Protein AF-A0A2N5XPL5-F1 (afdb_monomer_lite)

Sequence (225 aa):
MSKIDLNALCLHSLTAVTYLLNGERGVSQAVIPIRFRQIIEKLLTQPVPHYDPDFWGIGRTRMRLIDNPPRWEVLSRAVDFGPIRRNEDADQFVAKTGAVIRHDGEQPEYDANQDIIVMPPDGLFFDTPNMTREQAYYRTLFHELIHWTGAAHRLDRLSECFSDPITQRIEEVIAELGAAFLMHEFWQSHEPIPAHAVYIQREMSLLRSHTILPIITRELPLPSR

Secondary structure (DSSP, 8-state):
-----HHHHHHHHHHHHHHHHHGGGT--GGGS-HHHHHHHHHHHHS------TTTS---TTTT-S-S---TTHHHHTT----SPPP-HHHHHHHHHHT-EEES--SS-EEETTTTEEE---GGG---BTTB-HHHHHHHHHHHHHHHHHTSTTTT--HHHHTT-HHHHHHHHHHHHHHHHHHHHHHH--SS--HHHHHHHHHHHHHHHTS---------PPPPP-

Foldseek 3Di:
DPPDDLVLLLVLLLQVLQCLQQNVNQPDPVSRPPLLVLQVVLLQPPPQPDDPCQCQVADDDPRPPDDHHPPCVVPLVPDDPDAQDDQPVLVVVVVVVVAAEAQPDCGWAQDLVVLHTYHHHLSSFQDDPQAHSNLVRLLSVQLRVSVSQCHCVHVVLVVVQVPDPLSVLSSSSSSLSSSQVSSCVRVVDSHGRNVSSNSNNVSSVVNNVDDRDDRPDPVDPDPDD

Organism: NCBI:txid2067669

Radius of gyration: 17.08 Å; chains: 1; bounding box: 37×38×51 Å

pLDDT: mean 74.82, std 19.46, range [28.48, 98.06]

InterPro domains:
  IPR041459 Polyvalent protein, metallopeptidase domain [PF18818] (88-209)

Structure (mmCIF, N/CA/C/O backbone):
data_AF-A0A2N5XPL5-F1
#
_entry.id   AF-A0A2N5XPL5-F1
#
loop_
_atom_site.group_PDB
_atom_site.id
_atom_site.type_symbol
_atom_site.label_atom_id
_atom_site.label_alt_id
_atom_site.label_comp_id
_atom_site.label_asym_id
_atom_site.label_entity_id
_atom_site.label_seq_id
_atom_site.pdbx_PDB_ins_code
_atom_site.Cartn_x
_atom_site.Cartn_y
_atom_site.Cartn_z
_atom_site.occupancy
_atom_site.B_iso_or_equiv
_atom_site.auth_seq_id
_atom_site.auth_comp_id
_atom_site.auth_asym_id
_atom_site.auth_atom_id
_atom_site.pdbx_PDB_model_num
ATOM 1 N N . MET A 1 1 ? 13.376 -12.381 7.885 1.00 51.16 1 MET A N 1
ATOM 2 C CA . MET A 1 1 ? 12.454 -11.269 7.577 1.00 51.16 1 MET A CA 1
ATOM 3 C C . MET A 1 1 ? 11.979 -10.631 8.869 1.00 51.16 1 MET A C 1
ATOM 5 O O . MET A 1 1 ? 11.655 -11.362 9.804 1.00 51.16 1 MET A O 1
ATOM 9 N N . SER A 1 2 ? 11.949 -9.297 8.936 1.00 54.53 2 SER A N 1
ATOM 10 C CA . SER A 1 2 ? 11.133 -8.587 9.925 1.00 54.53 2 SER A CA 1
ATOM 11 C C . SER A 1 2 ? 9.708 -9.153 9.867 1.00 54.53 2 SER A C 1
ATOM 13 O O . SER A 1 2 ? 9.200 -9.459 8.788 1.00 54.53 2 SER A O 1
ATOM 15 N N . LYS A 1 3 ? 9.064 -9.370 11.018 1.00 77.19 3 LYS A N 1
ATOM 16 C CA . LYS A 1 3 ? 7.630 -9.681 11.041 1.00 77.19 3 LYS A CA 1
ATOM 17 C C . LYS A 1 3 ? 6.893 -8.392 10.677 1.00 77.19 3 LYS A C 1
ATOM 19 O O . LYS A 1 3 ? 6.567 -7.609 11.562 1.00 77.19 3 LYS A O 1
ATOM 24 N N . ILE A 1 4 ? 6.748 -8.120 9.382 1.00 85.69 4 ILE A N 1
ATOM 25 C CA . ILE A 1 4 ? 5.905 -7.027 8.901 1.00 85.69 4 ILE A CA 1
ATOM 26 C C . ILE A 1 4 ? 4.470 -7.411 9.264 1.00 85.69 4 ILE A C 1
ATOM 28 O O . ILE A 1 4 ? 3.969 -8.440 8.814 1.00 85.69 4 ILE A O 1
ATOM 32 N N . ASP A 1 5 ? 3.838 -6.611 10.113 1.00 90.00 5 ASP A N 1
ATOM 33 C CA . ASP A 1 5 ? 2.410 -6.694 10.397 1.00 90.00 5 ASP A CA 1
ATOM 34 C C . ASP A 1 5 ? 1.707 -5.667 9.505 1.00 90.00 5 ASP A C 1
ATOM 36 O O . ASP A 1 5 ? 1.918 -4.459 9.647 1.00 90.00 5 ASP A O 1
ATOM 40 N N . LEU A 1 6 ? 0.911 -6.156 8.551 1.00 91.12 6 LEU A N 1
ATOM 41 C CA . LEU A 1 6 ? 0.225 -5.317 7.571 1.00 91.12 6 LEU A CA 1
ATOM 42 C C . LEU A 1 6 ? -0.774 -4.355 8.235 1.00 91.12 6 LEU A C 1
ATOM 44 O O . LEU A 1 6 ? -0.883 -3.204 7.813 1.00 91.12 6 LEU A O 1
ATOM 48 N N . ASN A 1 7 ? -1.457 -4.786 9.299 1.00 87.44 7 ASN A N 1
ATOM 49 C CA . ASN A 1 7 ? -2.417 -3.944 10.009 1.00 87.44 7 ASN A CA 1
ATOM 50 C C . ASN A 1 7 ? -1.696 -2.840 10.786 1.00 87.44 7 ASN A C 1
ATOM 52 O O . ASN A 1 7 ? -2.108 -1.680 10.733 1.00 87.44 7 ASN A O 1
ATOM 56 N N . ALA A 1 8 ? -0.589 -3.177 11.457 1.00 87.38 8 ALA A N 1
ATOM 57 C CA . ALA A 1 8 ? 0.235 -2.187 12.146 1.00 87.38 8 ALA A CA 1
ATOM 58 C C . ALA A 1 8 ? 0.830 -1.164 11.164 1.00 87.38 8 ALA A C 1
ATOM 60 O O . ALA A 1 8 ? 0.784 0.040 11.414 1.00 87.38 8 ALA A O 1
ATOM 61 N N . LEU A 1 9 ? 1.335 -1.627 10.016 1.00 90.69 9 LEU A N 1
ATOM 62 C CA . LEU A 1 9 ? 1.853 -0.757 8.960 1.00 90.69 9 LEU A CA 1
ATOM 63 C C . LEU A 1 9 ? 0.767 0.183 8.431 1.00 90.69 9 LEU A C 1
ATOM 65 O O . LEU A 1 9 ? 1.004 1.385 8.320 1.00 90.69 9 LEU A O 1
ATOM 69 N N . CYS A 1 10 ? -0.435 -0.334 8.183 1.00 88.62 10 CYS A N 1
ATOM 70 C CA . CYS A 1 10 ? -1.552 0.493 7.755 1.00 88.62 10 CYS A CA 1
ATOM 71 C C . CYS A 1 10 ? -1.948 1.539 8.810 1.00 88.62 10 CYS A C 1
ATOM 73 O O . CYS A 1 10 ? -2.254 2.684 8.468 1.00 88.62 10 CYS A O 1
ATOM 75 N N . LEU A 1 11 ? -1.907 1.181 10.096 1.00 85.50 11 LEU A N 1
ATOM 76 C CA . LEU A 1 11 ? -2.161 2.121 11.187 1.00 85.50 11 LEU A CA 1
ATOM 77 C C . LEU A 1 11 ? -1.098 3.227 11.237 1.00 85.50 11 LEU A C 1
ATOM 79 O O . LEU A 1 11 ? -1.423 4.388 11.496 1.00 85.50 11 LEU A O 1
ATOM 83 N N . HIS A 1 12 ? 0.164 2.906 10.943 1.00 88.88 12 HIS A N 1
ATOM 84 C CA . HIS A 1 12 ? 1.212 3.915 10.795 1.00 88.88 12 HIS A CA 1
ATOM 85 C C . HIS A 1 12 ? 0.945 4.857 9.616 1.00 88.88 12 HIS A C 1
ATOM 87 O O . HIS A 1 12 ? 1.146 6.061 9.774 1.00 88.88 12 HIS A O 1
ATOM 93 N N . SER A 1 13 ? 0.439 4.358 8.484 1.00 88.25 13 SER A N 1
ATOM 94 C CA . SER A 1 13 ? 0.021 5.203 7.356 1.00 88.25 13 SER A CA 1
ATOM 95 C C . SER A 1 13 ? -1.132 6.133 7.733 1.00 88.25 13 SER A C 1
ATOM 97 O O . SER A 1 13 ? -1.032 7.337 7.512 1.00 88.25 13 SER A O 1
ATOM 99 N N . LEU A 1 14 ? -2.178 5.619 8.388 1.00 86.56 14 LEU A N 1
ATOM 100 C CA . LEU A 1 14 ? -3.284 6.436 8.905 1.00 86.56 14 LEU A CA 1
ATOM 101 C C . LEU A 1 14 ? -2.784 7.519 9.874 1.00 86.56 14 LEU A C 1
ATOM 103 O O . LEU A 1 14 ? -3.133 8.692 9.747 1.00 86.56 14 LEU A O 1
ATOM 107 N N . THR A 1 15 ? -1.913 7.138 10.810 1.00 84.56 15 THR A N 1
ATOM 108 C CA . THR A 1 15 ? -1.306 8.058 11.785 1.00 84.56 15 THR A CA 1
ATOM 109 C C . THR A 1 15 ? -0.501 9.150 11.082 1.00 84.56 15 THR A C 1
ATOM 111 O O . THR A 1 15 ? -0.600 10.324 11.441 1.00 84.56 15 THR A O 1
ATOM 114 N N . ALA A 1 16 ? 0.268 8.781 10.055 1.00 86.56 16 ALA A N 1
ATOM 115 C CA . ALA A 1 16 ? 1.025 9.719 9.242 1.00 86.56 16 ALA A CA 1
ATOM 116 C C . ALA A 1 16 ? 0.107 10.719 8.534 1.00 86.56 16 ALA A C 1
ATOM 118 O O . ALA A 1 16 ? 0.338 11.918 8.654 1.00 86.56 16 ALA A O 1
ATOM 119 N N . VAL A 1 17 ? -0.962 10.270 7.871 1.00 85.12 17 VAL A N 1
ATOM 120 C CA . VAL A 1 17 ? -1.908 11.180 7.202 1.00 85.12 17 VAL A CA 1
ATOM 121 C C . VAL A 1 17 ? -2.559 12.140 8.198 1.00 85.12 17 VAL A C 1
ATOM 123 O O . VAL A 1 17 ? -2.560 13.351 7.969 1.00 85.12 17 VAL A O 1
ATOM 126 N N . THR A 1 18 ? -3.018 11.637 9.347 1.00 80.88 18 THR A N 1
ATOM 127 C CA . THR A 1 18 ? -3.594 12.470 10.413 1.00 80.88 18 THR A CA 1
ATOM 128 C C . THR A 1 18 ? -2.602 13.522 10.909 1.00 80.88 18 THR A C 1
ATOM 130 O O . THR A 1 18 ? -2.970 14.692 11.041 1.00 80.88 18 THR A O 1
ATOM 133 N N . TYR A 1 19 ? -1.338 13.145 11.132 1.00 81.44 19 TYR A N 1
ATOM 134 C CA . TYR A 1 19 ? -0.285 14.087 11.518 1.00 81.44 19 TYR A CA 1
ATOM 135 C C . TYR A 1 19 ? -0.007 15.119 10.419 1.00 81.44 19 TYR A C 1
ATOM 137 O O . TYR A 1 19 ? 0.104 16.310 10.698 1.00 81.44 19 TYR A O 1
ATOM 145 N N . LEU A 1 20 ? 0.067 14.704 9.155 1.00 82.56 20 LEU A N 1
ATOM 146 C CA . LEU A 1 20 ? 0.354 15.617 8.050 1.00 82.56 20 LEU A CA 1
ATOM 147 C C . LEU A 1 20 ? -0.751 16.659 7.850 1.00 82.56 20 LEU A C 1
ATOM 149 O O . LEU A 1 20 ? -0.450 17.803 7.490 1.00 82.56 20 LEU A O 1
ATOM 153 N N . LEU A 1 21 ? -2.008 16.288 8.092 1.00 79.56 21 LEU A N 1
ATOM 154 C CA . LEU A 1 21 ? -3.157 17.184 7.963 1.00 79.56 21 LEU A CA 1
ATOM 155 C C . LEU A 1 21 ? -3.323 18.104 9.178 1.00 79.56 21 LEU A C 1
ATOM 157 O O . LEU A 1 21 ? -3.551 19.300 9.001 1.00 79.56 21 LEU A O 1
ATOM 161 N N . ASN A 1 22 ? -3.163 17.573 10.393 1.00 73.50 22 ASN A N 1
ATOM 162 C CA . ASN A 1 22 ? -3.558 18.260 11.629 1.00 73.50 22 ASN A CA 1
ATOM 163 C C . ASN A 1 22 ? -2.381 18.657 12.542 1.00 73.50 22 ASN A C 1
ATOM 165 O O . ASN A 1 22 ? -2.577 19.337 13.555 1.00 73.50 22 ASN A O 1
ATOM 169 N N . GLY A 1 23 ? -1.155 18.253 12.207 1.00 74.50 23 GLY A N 1
ATOM 170 C CA . GLY A 1 23 ? 0.017 18.374 13.074 1.00 74.50 23 GLY A CA 1
ATOM 171 C C . GLY A 1 23 ? -0.177 17.661 14.417 1.00 74.50 23 GLY A C 1
ATOM 172 O O . GLY A 1 23 ? -1.004 16.760 14.558 1.00 74.50 23 GLY A O 1
ATOM 173 N N . GLU A 1 24 ? 0.532 18.135 15.445 1.00 68.81 24 GLU A N 1
ATOM 174 C CA . GLU A 1 24 ? 0.425 17.629 16.828 1.00 68.81 24 GLU A CA 1
ATOM 175 C C . GLU A 1 24 ? -0.966 17.853 17.459 1.00 68.81 24 GLU A C 1
ATOM 177 O O . GLU A 1 24 ? -1.248 17.326 18.531 1.00 68.81 24 GLU A O 1
ATOM 182 N N . ARG A 1 25 ? -1.866 18.619 16.815 1.00 64.00 25 ARG A N 1
ATOM 183 C CA . ARG A 1 25 ? -3.263 18.740 17.273 1.00 64.00 25 ARG A CA 1
ATOM 184 C C . ARG A 1 25 ? -4.091 17.490 16.962 1.00 64.00 25 ARG A C 1
ATOM 186 O O . ARG A 1 25 ? -5.151 17.332 17.556 1.00 64.00 25 ARG A O 1
ATOM 193 N N . GLY A 1 26 ? -3.642 16.651 16.022 1.00 62.38 26 GLY A N 1
ATOM 194 C CA . GLY A 1 26 ? -4.309 15.403 15.645 1.00 62.38 26 GLY A CA 1
ATOM 195 C C . GLY A 1 26 ? -3.716 14.177 16.337 1.00 62.38 26 GLY A C 1
ATOM 196 O O . GLY A 1 26 ? -4.423 13.462 17.037 1.00 62.38 26 GLY A O 1
ATOM 197 N N . VAL A 1 27 ? -2.419 13.926 16.142 1.00 70.06 27 VAL A N 1
ATOM 198 C CA . VAL A 1 27 ? -1.703 12.779 16.727 1.00 70.06 27 VAL A CA 1
ATOM 199 C C . VAL A 1 27 ? -0.216 13.098 16.850 1.00 70.06 27 VAL A C 1
ATOM 201 O O . VAL A 1 27 ? 0.305 13.890 16.069 1.00 70.06 27 VAL A O 1
ATOM 204 N N . SER A 1 28 ? 0.484 12.475 17.800 1.00 74.19 28 SER A N 1
ATOM 205 C CA . SER A 1 28 ? 1.934 12.643 17.894 1.00 74.19 28 SER A CA 1
ATOM 206 C C . SER A 1 28 ? 2.670 11.807 16.850 1.00 74.19 28 SER A C 1
ATOM 208 O O . SER A 1 28 ? 2.486 10.591 16.756 1.00 74.19 28 SER A O 1
ATOM 210 N N . GLN A 1 29 ? 3.608 12.437 16.142 1.00 71.44 29 GLN A N 1
ATOM 211 C CA . GLN A 1 29 ? 4.539 11.753 15.237 1.00 71.44 29 GLN A CA 1
ATOM 212 C C . GLN A 1 29 ? 5.392 10.676 15.932 1.00 71.44 29 GLN A C 1
ATOM 214 O O . GLN A 1 29 ? 5.940 9.801 15.265 1.00 71.44 29 GLN A O 1
ATOM 219 N N . ALA A 1 30 ? 5.512 10.709 17.266 1.00 74.88 30 ALA A N 1
ATOM 220 C CA . ALA A 1 30 ? 6.270 9.723 18.037 1.00 74.88 30 ALA A CA 1
ATOM 221 C C . ALA A 1 30 ? 5.698 8.295 17.931 1.00 74.88 30 ALA A C 1
ATOM 223 O O . ALA A 1 30 ? 6.434 7.333 18.143 1.00 74.88 30 ALA A O 1
ATOM 224 N N . VAL A 1 31 ? 4.417 8.160 17.568 1.00 76.88 31 VAL A N 1
ATOM 225 C CA . VAL A 1 31 ? 3.741 6.869 17.348 1.00 76.88 31 VAL A CA 1
ATOM 226 C C . VAL A 1 31 ? 4.151 6.235 16.007 1.00 76.88 31 VAL A C 1
ATOM 228 O O . VAL A 1 31 ? 4.006 5.029 15.813 1.00 76.88 31 VAL A O 1
ATOM 231 N N . ILE A 1 32 ? 4.716 7.024 15.087 1.00 81.19 32 ILE A N 1
ATOM 232 C CA . ILE A 1 32 ? 5.223 6.547 13.799 1.00 81.19 32 ILE A CA 1
ATOM 233 C C . ILE A 1 32 ? 6.670 6.049 13.990 1.00 81.19 32 ILE A C 1
ATOM 235 O O . ILE A 1 32 ? 7.536 6.818 14.442 1.00 81.19 32 ILE A O 1
ATOM 239 N N . PRO A 1 33 ? 6.983 4.788 13.624 1.00 85.50 33 PRO A N 1
ATOM 240 C CA . PRO A 1 33 ? 8.339 4.258 13.663 1.00 85.50 33 PRO A CA 1
ATOM 241 C C . PRO A 1 33 ? 9.339 5.195 12.980 1.00 85.50 33 PRO A C 1
ATOM 243 O O . PRO A 1 33 ? 9.061 5.735 11.910 1.00 85.50 33 PRO A O 1
ATOM 246 N N . ILE A 1 34 ? 10.522 5.372 13.582 1.00 85.50 34 ILE A N 1
ATOM 247 C CA . ILE A 1 34 ? 11.551 6.319 13.101 1.00 85.50 34 ILE A CA 1
ATOM 248 C C . ILE A 1 34 ? 11.859 6.107 11.613 1.00 85.50 34 ILE A C 1
ATOM 250 O O . ILE A 1 34 ? 11.917 7.071 10.855 1.00 85.50 34 ILE A O 1
ATOM 254 N N . ARG A 1 35 ? 11.980 4.845 11.183 1.00 83.56 35 ARG A N 1
ATOM 255 C CA . ARG A 1 35 ? 12.242 4.497 9.780 1.00 83.56 35 ARG A CA 1
ATOM 256 C C . ARG A 1 35 ? 11.170 5.016 8.814 1.00 83.56 35 ARG A C 1
ATOM 258 O O . ARG A 1 35 ? 11.503 5.484 7.736 1.00 83.56 35 ARG A O 1
ATOM 265 N N . PHE A 1 36 ? 9.897 5.023 9.211 1.00 88.31 36 PHE A N 1
ATOM 266 C CA . PHE A 1 36 ? 8.811 5.541 8.374 1.00 88.31 36 PHE A CA 1
ATOM 267 C C . PHE A 1 36 ? 8.736 7.067 8.396 1.00 88.31 36 PHE A C 1
ATOM 269 O O . PHE A 1 36 ? 8.432 7.666 7.370 1.00 88.31 36 PHE A O 1
ATOM 276 N N . ARG A 1 37 ? 9.102 7.715 9.511 1.00 87.38 37 ARG A N 1
ATOM 277 C CA . ARG A 1 37 ? 9.242 9.182 9.556 1.00 87.38 37 ARG A CA 1
ATOM 278 C C . ARG A 1 37 ? 10.264 9.691 8.544 1.00 87.38 37 ARG A C 1
ATOM 280 O O . ARG A 1 37 ? 9.962 10.618 7.804 1.00 87.38 37 ARG A O 1
ATOM 287 N N . GLN A 1 38 ? 11.414 9.025 8.442 1.00 85.94 38 GLN A N 1
ATOM 288 C CA . GLN A 1 38 ? 12.439 9.360 7.447 1.00 85.94 38 GLN A CA 1
ATOM 289 C C . GLN A 1 38 ? 11.924 9.208 6.009 1.00 85.94 38 GLN A C 1
ATOM 291 O O . GLN A 1 38 ? 12.221 10.041 5.156 1.00 85.94 38 GLN A O 1
ATOM 296 N N . ILE A 1 39 ? 11.120 8.174 5.735 1.00 87.12 39 ILE A N 1
ATOM 297 C CA . ILE A 1 39 ? 10.483 7.991 4.423 1.00 87.12 39 ILE A CA 1
ATOM 298 C C . ILE A 1 39 ? 9.486 9.115 4.131 1.00 87.12 39 ILE A C 1
ATOM 300 O O . ILE A 1 39 ? 9.530 9.688 3.046 1.00 87.12 39 ILE A O 1
ATOM 304 N N . ILE A 1 40 ? 8.637 9.479 5.095 1.00 86.06 40 ILE A N 1
ATOM 305 C CA . ILE A 1 40 ? 7.676 10.584 4.951 1.00 86.06 40 ILE A CA 1
ATOM 306 C C . ILE A 1 40 ? 8.404 11.904 4.668 1.00 86.06 40 ILE A C 1
ATOM 308 O O . ILE A 1 40 ? 8.044 12.611 3.731 1.00 86.06 40 ILE A O 1
ATOM 312 N N . GLU A 1 41 ? 9.442 12.232 5.440 1.00 85.44 41 GLU A N 1
ATOM 313 C CA . GLU A 1 41 ? 10.235 13.451 5.239 1.00 85.44 41 GLU A CA 1
ATOM 314 C C . GLU A 1 41 ? 10.813 13.519 3.823 1.00 85.44 41 GLU A C 1
ATOM 316 O O . GLU A 1 41 ? 10.695 14.549 3.154 1.00 85.44 41 GLU A O 1
ATOM 321 N N . LYS A 1 42 ? 11.370 12.410 3.325 1.00 84.50 42 LYS A N 1
ATOM 322 C CA . LYS A 1 42 ? 11.880 12.328 1.952 1.00 84.50 42 LYS A CA 1
ATOM 323 C C . LYS A 1 42 ? 10.768 12.496 0.923 1.00 84.50 42 LYS A C 1
ATOM 325 O O . LYS A 1 42 ? 10.907 13.313 0.022 1.00 84.50 42 LYS A O 1
ATOM 330 N N . LEU A 1 43 ? 9.639 11.807 1.078 1.00 83.25 43 LEU A N 1
ATOM 331 C CA . LEU A 1 43 ? 8.497 11.919 0.162 1.00 83.25 43 LEU A CA 1
ATOM 332 C C . LEU A 1 43 ? 7.957 13.350 0.048 1.00 83.25 43 LEU A C 1
ATOM 334 O O . LEU A 1 43 ? 7.507 13.747 -1.023 1.00 83.25 43 LEU A O 1
ATOM 338 N N . LEU A 1 44 ? 8.004 14.131 1.129 1.00 80.31 44 LEU A N 1
ATOM 339 C CA . LEU A 1 44 ? 7.498 15.508 1.155 1.00 80.31 44 LEU A CA 1
ATOM 340 C C . LEU A 1 44 ? 8.513 16.553 0.680 1.00 80.31 44 LEU A C 1
ATOM 342 O O . LEU A 1 44 ? 8.124 17.676 0.374 1.00 80.31 44 LEU A O 1
ATOM 346 N N . THR A 1 45 ? 9.798 16.205 0.649 1.00 80.38 45 THR A N 1
ATOM 347 C CA . THR A 1 45 ? 10.889 17.116 0.261 1.00 80.38 45 THR A CA 1
ATOM 348 C C . THR A 1 45 ? 11.504 16.777 -1.091 1.00 80.38 45 THR A C 1
ATOM 350 O O . THR A 1 45 ? 12.220 17.604 -1.657 1.00 80.38 45 THR A O 1
ATOM 353 N N . GLN A 1 46 ? 11.215 15.590 -1.633 1.00 74.38 46 GLN A N 1
ATOM 354 C CA . GLN A 1 46 ? 11.642 15.199 -2.967 1.00 74.38 46 GLN A CA 1
ATOM 355 C C . GLN A 1 46 ? 11.114 16.199 -4.004 1.00 74.38 46 GLN A C 1
ATOM 357 O O . GLN A 1 46 ? 9.919 16.519 -3.992 1.00 74.38 46 GLN A O 1
ATOM 362 N N . PRO A 1 47 ? 11.980 16.684 -4.915 1.00 66.56 47 PRO A N 1
ATOM 363 C CA . PRO A 1 47 ? 11.540 17.531 -6.006 1.00 66.56 47 PRO A CA 1
ATOM 364 C C . PRO A 1 47 ? 10.583 16.721 -6.874 1.00 66.56 47 PRO A C 1
ATOM 366 O O . PRO A 1 47 ? 10.976 15.746 -7.514 1.00 66.56 47 PRO A O 1
ATOM 369 N N . VAL A 1 48 ? 9.316 17.126 -6.883 1.00 58.78 48 VAL A N 1
ATOM 370 C CA . VAL A 1 48 ? 8.338 16.593 -7.825 1.00 58.78 48 VAL A CA 1
ATOM 371 C C . VAL A 1 48 ? 8.777 17.079 -9.205 1.00 58.78 48 VAL A C 1
ATOM 373 O O . VAL A 1 48 ? 8.858 18.297 -9.405 1.00 58.78 48 VAL A O 1
ATOM 376 N N . PRO A 1 49 ? 9.124 16.177 -10.146 1.00 55.06 49 PRO A N 1
ATOM 377 C CA . PRO A 1 49 ? 9.409 16.586 -11.513 1.00 55.06 49 PRO A CA 1
ATOM 378 C C . PRO A 1 49 ? 8.240 17.427 -12.019 1.00 55.06 49 PRO A C 1
ATOM 380 O O . PRO A 1 49 ? 7.096 17.177 -11.631 1.00 55.06 49 PRO A O 1
ATOM 383 N N . HIS A 1 50 ? 8.522 18.428 -12.856 1.00 48.03 50 HIS A N 1
ATOM 384 C CA . HIS A 1 50 ? 7.479 19.257 -13.453 1.00 48.03 50 HIS A CA 1
ATOM 385 C C . HIS A 1 50 ? 6.364 18.342 -13.967 1.00 48.03 50 HIS A C 1
ATOM 387 O O . HIS A 1 50 ? 6.670 17.390 -14.683 1.00 48.03 50 HIS A O 1
ATOM 393 N N . TYR A 1 51 ? 5.122 18.585 -13.528 1.00 45.00 51 TYR A N 1
ATOM 394 C CA . TYR A 1 51 ? 3.958 17.776 -13.888 1.00 45.00 51 TYR A CA 1
ATOM 395 C C . TYR A 1 51 ? 3.882 17.697 -15.409 1.00 45.00 51 TYR A C 1
ATOM 397 O O . TYR A 1 51 ? 3.458 18.646 -16.069 1.00 45.00 51 TYR A O 1
ATOM 405 N N . ASP A 1 52 ? 4.370 16.592 -15.950 1.00 42.19 52 ASP A N 1
ATOM 406 C CA . ASP A 1 52 ? 4.102 16.181 -17.304 1.00 42.19 52 ASP A CA 1
ATOM 407 C C . ASP A 1 52 ? 2.917 15.215 -17.177 1.00 42.19 52 ASP A C 1
ATOM 409 O O . ASP A 1 52 ? 3.099 14.106 -16.661 1.00 42.19 52 ASP A O 1
ATOM 413 N N . PRO A 1 53 ? 1.692 15.656 -17.532 1.00 40.50 53 PRO A N 1
ATOM 414 C CA . PRO A 1 53 ? 0.499 14.814 -17.474 1.00 40.50 53 PRO A CA 1
ATOM 415 C C . PRO A 1 53 ? 0.646 13.538 -18.304 1.00 40.50 53 PRO A C 1
ATOM 417 O O . PRO A 1 53 ? -0.100 12.591 -18.069 1.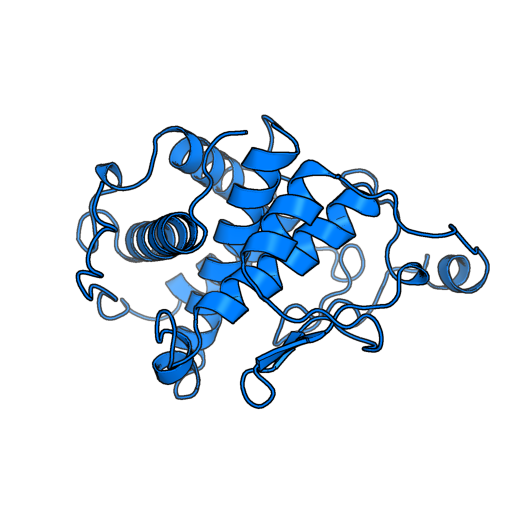00 40.50 53 PRO A O 1
ATOM 420 N N . ASP A 1 54 ? 1.610 13.507 -19.226 1.00 36.22 54 ASP A N 1
ATOM 421 C CA . ASP A 1 54 ? 1.933 12.329 -20.000 1.00 36.22 54 ASP A CA 1
ATOM 422 C C . ASP A 1 54 ? 2.941 11.449 -19.238 1.00 36.22 54 ASP A C 1
ATOM 424 O O . ASP A 1 54 ? 2.757 10.240 -19.179 1.00 36.22 54 ASP A O 1
ATOM 428 N N . PHE A 1 55 ? 3.995 11.993 -18.608 1.00 36.62 55 PHE A N 1
ATOM 429 C CA . PHE A 1 55 ? 5.126 11.213 -18.045 1.00 36.62 55 PHE A CA 1
ATOM 430 C C . PHE A 1 55 ? 4.733 10.184 -16.969 1.00 36.62 55 PHE A C 1
ATOM 432 O O . PHE A 1 55 ? 5.452 9.207 -16.757 1.00 36.62 55 PHE A O 1
ATOM 439 N N . TRP A 1 56 ? 3.564 10.356 -16.352 1.00 39.94 56 TRP A N 1
ATOM 440 C CA . TRP A 1 56 ? 2.892 9.339 -15.547 1.00 39.94 56 TRP A CA 1
ATOM 441 C C . TRP A 1 56 ? 1.402 9.346 -15.903 1.00 39.94 56 TRP A C 1
ATOM 443 O O . TRP A 1 56 ? 0.651 10.144 -15.350 1.00 39.94 56 TRP A O 1
ATOM 453 N N . GLY A 1 57 ? 0.980 8.489 -16.836 1.00 35.16 57 GLY A N 1
ATOM 454 C CA . GLY A 1 57 ? -0.398 8.454 -17.339 1.00 35.16 57 GLY A CA 1
ATOM 455 C C . GLY A 1 57 ? -1.444 8.120 -16.274 1.00 35.16 57 GLY A C 1
ATOM 456 O O . GLY A 1 57 ? -1.782 6.948 -16.100 1.00 35.16 57 GLY A O 1
ATOM 457 N N . ILE A 1 58 ? -1.944 9.139 -15.563 1.00 35.53 58 ILE A N 1
ATOM 458 C CA . ILE A 1 58 ? -2.959 8.999 -14.511 1.00 35.53 58 ILE A CA 1
ATOM 459 C C . ILE A 1 58 ? -3.971 10.157 -14.568 1.00 35.53 58 ILE A C 1
ATOM 461 O O . ILE A 1 58 ? -3.764 11.259 -14.039 1.00 35.53 58 ILE A O 1
ATOM 465 N N . GLY A 1 59 ? -5.120 9.857 -15.178 1.00 28.48 59 GLY A N 1
ATOM 466 C CA . GLY A 1 59 ? -6.372 10.600 -15.062 1.00 28.48 59 GLY A CA 1
ATOM 467 C C . GLY A 1 59 ? -6.993 10.501 -13.662 1.00 28.48 59 GLY A C 1
ATOM 468 O O . GLY A 1 59 ? -6.625 9.681 -12.831 1.00 28.48 59 GLY A O 1
ATOM 469 N N . ARG A 1 60 ? -7.928 11.406 -13.367 1.00 35.28 60 ARG A N 1
ATOM 470 C CA . ARG A 1 60 ? -8.561 11.565 -12.048 1.00 35.28 60 ARG A CA 1
ATOM 471 C C . ARG A 1 60 ? -9.372 10.320 -11.646 1.00 35.28 60 ARG A C 1
ATOM 473 O O . ARG A 1 60 ? -10.076 9.763 -12.482 1.00 35.28 60 ARG A O 1
ATOM 480 N N . THR A 1 61 ? -9.370 10.036 -10.340 1.00 34.28 61 THR A N 1
ATOM 481 C CA . THR A 1 61 ? -10.232 9.083 -9.609 1.00 34.28 61 THR A CA 1
ATOM 482 C C . THR A 1 61 ? -9.754 7.628 -9.671 1.00 34.28 61 THR A C 1
ATOM 484 O O . THR A 1 61 ? -9.829 7.024 -10.741 1.00 34.28 61 THR A O 1
ATOM 487 N N . ARG A 1 62 ? -9.339 7.085 -8.506 1.00 41.06 62 ARG A N 1
ATOM 488 C CA . ARG A 1 62 ? -8.562 5.839 -8.309 1.00 41.06 62 ARG A CA 1
ATOM 489 C C . ARG A 1 62 ? -7.157 5.947 -8.897 1.00 41.06 62 ARG A C 1
ATOM 491 O O . ARG A 1 62 ? -6.946 6.757 -9.799 1.00 41.06 62 ARG A O 1
ATOM 498 N N . MET A 1 63 ? -6.192 5.166 -8.420 1.00 38.34 63 MET A N 1
ATOM 499 C CA . MET A 1 63 ? -4.914 4.996 -9.112 1.00 38.34 63 MET A CA 1
ATOM 500 C C . MET A 1 63 ? -5.166 4.362 -10.493 1.00 38.34 63 MET A C 1
ATOM 502 O O . MET A 1 63 ? -4.973 3.170 -10.705 1.00 38.34 63 MET A O 1
ATOM 506 N N . ARG A 1 64 ? -5.630 5.174 -11.454 1.00 38.00 64 ARG A N 1
ATOM 507 C CA . ARG A 1 64 ? -5.738 4.829 -12.868 1.00 38.00 64 ARG A CA 1
ATOM 508 C C . ARG A 1 64 ? -4.324 4.712 -13.396 1.00 38.00 64 ARG A C 1
ATOM 510 O O . ARG A 1 64 ? -3.792 5.649 -13.979 1.00 38.00 64 ARG A O 1
ATOM 517 N N . LEU A 1 65 ? -3.702 3.556 -13.200 1.00 38.81 65 LEU A N 1
ATOM 518 C CA . LEU A 1 65 ? -2.810 3.085 -14.243 1.00 38.81 65 LEU A CA 1
ATOM 519 C C . LEU A 1 65 ? -3.678 3.031 -15.500 1.00 38.81 65 LEU A C 1
ATOM 521 O O . LEU A 1 65 ? -4.661 2.298 -15.509 1.00 38.81 65 LEU A O 1
ATOM 525 N N . ILE A 1 66 ? -3.323 3.816 -16.516 1.00 37.41 66 ILE A N 1
ATOM 526 C CA . ILE A 1 66 ? -4.024 3.927 -17.803 1.00 37.41 66 ILE A CA 1
ATOM 527 C C . ILE A 1 66 ? -5.130 4.990 -17.776 1.00 37.41 66 ILE A C 1
ATOM 529 O O . ILE A 1 66 ? -6.317 4.693 -17.781 1.00 37.41 66 ILE A O 1
ATOM 533 N N . ASP A 1 67 ? -4.721 6.255 -17.806 1.00 31.89 67 ASP A N 1
ATOM 534 C CA . ASP A 1 67 ? -5.334 7.214 -18.727 1.00 31.89 67 ASP A CA 1
ATOM 535 C C . ASP A 1 67 ? -4.239 8.186 -19.191 1.00 31.89 67 ASP A C 1
ATOM 537 O O . ASP A 1 67 ? -3.804 9.050 -18.430 1.00 31.89 67 ASP A O 1
ATOM 541 N N . ASN A 1 68 ? -3.826 8.010 -20.453 1.00 34.53 68 ASN A N 1
ATOM 542 C CA . ASN A 1 68 ? -2.891 8.824 -21.242 1.00 34.53 68 ASN A CA 1
ATOM 543 C C . ASN A 1 68 ? -1.383 8.593 -20.996 1.00 34.53 68 ASN A C 1
ATOM 545 O O . ASN A 1 68 ? -0.736 9.379 -20.308 1.00 34.53 68 ASN A O 1
ATOM 549 N N . PRO A 1 69 ? -0.770 7.537 -21.553 1.00 35.59 69 PRO A N 1
ATOM 550 C CA . PRO A 1 69 ? 0.684 7.438 -21.557 1.00 35.59 69 PRO A CA 1
ATOM 551 C C . PRO A 1 69 ? 1.301 8.439 -22.552 1.00 35.59 69 PRO A C 1
ATOM 553 O O . PRO A 1 69 ? 0.675 8.826 -23.543 1.00 35.59 69 PRO A O 1
ATOM 556 N N . PRO A 1 70 ? 2.569 8.829 -22.345 1.00 37.06 70 PRO A N 1
ATOM 557 C CA . PRO A 1 70 ? 3.325 9.569 -23.338 1.00 37.06 70 PRO A CA 1
ATOM 558 C C . PRO A 1 70 ? 3.408 8.797 -24.645 1.00 37.06 70 PRO A C 1
ATOM 560 O O . PRO A 1 70 ? 3.260 7.578 -24.702 1.00 37.06 70 PRO A O 1
ATOM 563 N N . ARG A 1 71 ? 3.824 9.525 -25.679 1.00 37.69 71 ARG A N 1
ATOM 564 C CA . ARG A 1 71 ? 4.214 9.095 -27.034 1.00 37.69 71 ARG A CA 1
ATOM 565 C C . ARG A 1 71 ? 4.988 7.760 -27.179 1.00 37.69 71 ARG A C 1
ATOM 567 O O . ARG A 1 71 ? 5.169 7.319 -28.310 1.00 37.69 71 ARG A O 1
ATOM 574 N N . TRP A 1 72 ? 5.457 7.124 -26.100 1.00 42.38 72 TRP A N 1
ATOM 575 C CA . TRP A 1 72 ? 6.031 5.772 -26.092 1.00 42.38 72 TRP A CA 1
ATOM 576 C C . TRP A 1 72 ? 4.988 4.636 -26.080 1.00 42.38 72 TRP A C 1
ATOM 578 O O . TRP A 1 72 ? 5.370 3.482 -26.261 1.00 42.38 72 TRP A O 1
ATOM 588 N N . GLU A 1 73 ? 3.687 4.934 -25.982 1.00 39.41 73 GLU A N 1
ATOM 589 C CA . GLU A 1 73 ? 2.566 3.981 -26.137 1.00 39.41 73 GLU A CA 1
ATOM 590 C C . GLU A 1 73 ? 2.603 3.179 -27.459 1.00 39.41 73 GLU A C 1
ATOM 592 O O . GLU A 1 73 ? 2.049 2.088 -27.574 1.00 39.41 73 GLU A O 1
ATOM 597 N N . VAL A 1 74 ? 3.333 3.680 -28.459 1.00 40.72 74 VAL A N 1
ATOM 598 C CA . VAL A 1 74 ? 3.569 2.986 -29.735 1.00 40.72 74 VAL A CA 1
ATOM 599 C C . VAL A 1 74 ? 4.572 1.820 -29.597 1.00 40.72 74 VAL A C 1
ATOM 601 O O . VAL A 1 74 ? 4.627 0.964 -30.475 1.00 40.72 74 VAL A O 1
ATOM 604 N N . LEU A 1 75 ? 5.335 1.727 -28.499 1.00 40.03 75 LEU A N 1
ATOM 605 C CA . LEU A 1 75 ? 6.356 0.687 -28.298 1.00 40.03 75 LEU A CA 1
ATOM 606 C C . LEU A 1 75 ? 5.904 -0.472 -27.389 1.00 40.03 75 LEU A C 1
ATOM 608 O O . LEU A 1 75 ? 6.359 -1.596 -27.592 1.00 40.03 75 LEU A O 1
ATOM 612 N N . SER A 1 76 ? 4.998 -0.250 -26.426 1.00 45.38 76 SER A N 1
ATOM 613 C CA . SER A 1 76 ? 4.629 -1.274 -25.424 1.00 45.38 76 SER A CA 1
ATOM 614 C C . SER A 1 76 ? 3.756 -2.406 -25.971 1.00 45.38 76 SER A C 1
ATOM 616 O O . SER A 1 76 ? 3.835 -3.528 -25.485 1.00 45.38 76 SER A O 1
ATOM 618 N N . ARG A 1 77 ? 2.970 -2.168 -27.029 1.00 50.62 77 ARG A N 1
ATOM 619 C CA . ARG A 1 77 ? 2.151 -3.222 -27.661 1.00 50.62 77 ARG A CA 1
ATOM 620 C C . ARG A 1 77 ? 2.947 -4.202 -28.531 1.00 50.62 77 ARG A C 1
ATOM 622 O O . ARG A 1 77 ? 2.380 -5.190 -28.984 1.00 50.62 77 ARG A O 1
ATOM 629 N N . ALA A 1 78 ? 4.229 -3.933 -28.785 1.00 53.75 78 ALA A N 1
ATOM 630 C CA . ALA A 1 78 ? 5.059 -4.725 -29.695 1.00 53.75 78 ALA A CA 1
ATOM 631 C C . ALA A 1 78 ? 6.133 -5.574 -28.992 1.00 53.75 78 ALA A C 1
ATOM 633 O O . ALA A 1 78 ? 6.777 -6.387 -29.655 1.00 53.75 78 ALA A O 1
ATOM 634 N N . VAL A 1 79 ? 6.344 -5.399 -27.682 1.00 59.44 79 VAL A N 1
ATOM 635 C CA . VAL A 1 79 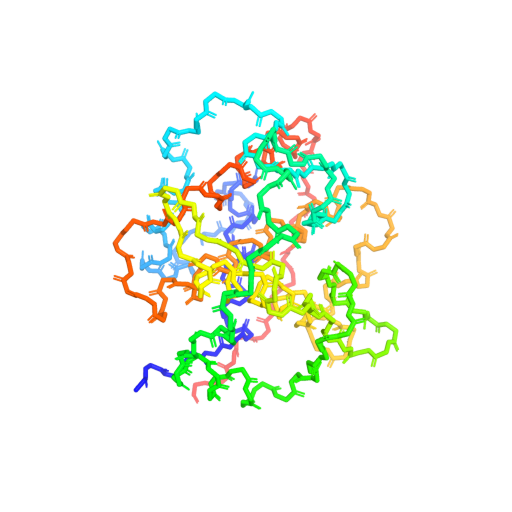? 7.420 -6.072 -26.941 1.00 59.44 79 VAL A CA 1
ATOM 636 C C . VAL A 1 79 ? 6.828 -6.941 -25.838 1.00 59.44 79 VAL A C 1
ATOM 638 O O . VAL A 1 79 ? 6.281 -6.439 -24.861 1.00 59.44 79 VAL A O 1
ATOM 641 N N . ASP A 1 80 ? 6.967 -8.256 -25.993 1.00 69.19 80 ASP A N 1
ATOM 642 C CA . ASP A 1 80 ? 6.754 -9.201 -24.901 1.00 69.19 80 ASP A CA 1
ATOM 643 C C . ASP A 1 80 ? 7.973 -9.157 -23.971 1.00 69.19 80 ASP A C 1
ATOM 645 O O . ASP A 1 80 ? 9.053 -9.651 -24.301 1.00 69.19 80 ASP A O 1
ATOM 649 N N . PHE A 1 81 ? 7.812 -8.520 -22.812 1.00 73.56 81 PHE A N 1
ATOM 650 C CA . PHE A 1 81 ? 8.852 -8.449 -21.785 1.00 73.56 81 PHE A CA 1
ATOM 651 C C . PHE A 1 81 ? 8.946 -9.734 -20.942 1.00 73.56 81 PHE A C 1
ATOM 653 O O . PHE A 1 81 ? 9.769 -9.806 -20.025 1.00 73.56 81 PHE A O 1
ATOM 660 N N . GLY A 1 82 ? 8.105 -10.737 -21.209 1.00 83.19 82 GLY A N 1
ATOM 661 C CA . GLY A 1 82 ? 7.980 -11.938 -20.398 1.00 83.19 82 GLY A CA 1
ATOM 662 C C . GLY A 1 82 ? 7.358 -11.667 -19.021 1.00 83.19 82 GLY A C 1
ATOM 663 O O . GLY A 1 82 ? 6.932 -10.538 -18.727 1.00 83.19 82 GLY A O 1
ATOM 664 N N . PRO A 1 83 ? 7.313 -12.692 -18.152 1.00 89.12 83 PRO A N 1
ATOM 665 C CA . PRO A 1 83 ? 6.739 -12.564 -16.820 1.00 89.12 83 PRO A CA 1
ATOM 666 C C . PRO A 1 83 ? 7.526 -11.570 -15.961 1.00 89.12 83 PRO A C 1
ATOM 668 O O . PRO A 1 83 ? 8.737 -11.387 -16.126 1.00 89.12 83 PRO A O 1
ATOM 671 N N . ILE A 1 84 ? 6.840 -10.939 -15.013 1.00 88.62 84 ILE A N 1
ATOM 672 C CA . ILE A 1 84 ? 7.483 -10.059 -14.039 1.00 88.62 84 ILE A CA 1
ATOM 673 C C . ILE A 1 84 ? 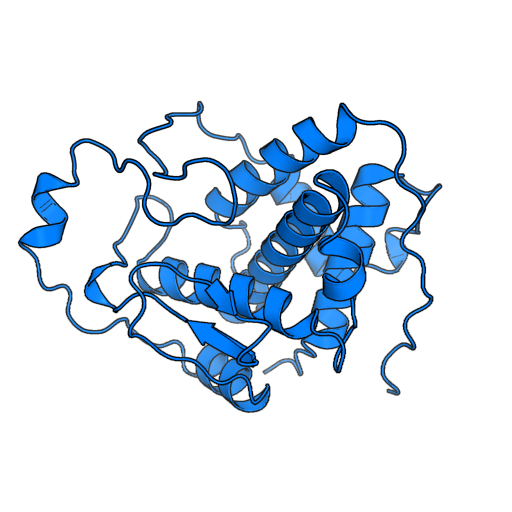8.379 -10.897 -13.131 1.00 88.62 84 ILE A C 1
ATOM 675 O O . ILE A 1 84 ? 7.957 -11.903 -12.555 1.00 88.62 84 ILE A O 1
ATOM 679 N N . ARG A 1 85 ? 9.627 -10.450 -12.962 1.00 92.25 85 ARG A N 1
ATOM 680 C CA . ARG A 1 85 ? 10.526 -11.033 -11.969 1.00 92.25 85 ARG A CA 1
ATOM 681 C C . ARG A 1 85 ? 9.905 -10.884 -10.581 1.00 92.25 85 ARG A C 1
ATOM 683 O O . ARG A 1 85 ? 9.549 -9.785 -10.172 1.00 92.25 85 ARG A O 1
ATOM 690 N N . ARG A 1 86 ? 9.784 -12.000 -9.869 1.00 92.88 86 ARG A N 1
ATOM 691 C CA . ARG A 1 86 ? 9.183 -12.047 -8.536 1.00 92.88 86 ARG A CA 1
ATOM 692 C C . ARG A 1 86 ? 10.214 -11.763 -7.448 1.00 92.88 86 ARG A C 1
ATOM 694 O O . ARG A 1 86 ? 11.350 -12.232 -7.529 1.00 92.88 86 ARG A O 1
ATOM 701 N N . ASN A 1 87 ? 9.784 -11.044 -6.418 1.00 95.00 87 ASN A N 1
ATOM 702 C CA . ASN A 1 87 ? 10.477 -10.918 -5.145 1.00 95.00 87 ASN A CA 1
ATOM 703 C C . ASN A 1 87 ? 9.862 -11.943 -4.180 1.00 95.00 87 ASN A C 1
ATOM 705 O O . ASN A 1 87 ? 8.723 -11.789 -3.742 1.00 95.00 87 ASN A O 1
ATOM 709 N N . GLU A 1 88 ? 10.605 -13.011 -3.882 1.00 94.94 88 GLU A N 1
ATOM 710 C CA . GLU A 1 88 ? 10.104 -14.149 -3.098 1.00 94.94 88 GLU A CA 1
ATOM 711 C C . GLU A 1 88 ? 9.635 -13.747 -1.693 1.00 94.94 88 GLU A C 1
ATOM 713 O O . GLU A 1 88 ? 8.608 -14.236 -1.224 1.00 94.94 88 GLU A O 1
ATOM 718 N N . ASP A 1 89 ? 10.347 -12.832 -1.034 1.00 94.88 89 ASP A N 1
ATOM 719 C CA . ASP A 1 89 ? 9.990 -12.347 0.301 1.00 94.88 89 ASP A CA 1
ATOM 720 C C . ASP A 1 89 ? 8.682 -11.542 0.264 1.00 94.88 89 ASP A C 1
ATOM 722 O O . ASP A 1 89 ? 7.817 -11.714 1.131 1.00 94.88 89 ASP A O 1
ATOM 726 N N . ALA A 1 90 ? 8.510 -10.698 -0.759 1.00 95.50 90 ALA A N 1
ATOM 727 C CA . ALA A 1 90 ? 7.276 -9.949 -0.983 1.00 95.50 90 ALA A CA 1
ATOM 728 C C . ALA A 1 90 ? 6.100 -10.882 -1.301 1.00 95.50 90 ALA A C 1
ATOM 730 O O . ALA A 1 90 ? 5.027 -10.736 -0.715 1.00 95.50 90 ALA A O 1
ATOM 731 N N . ASP A 1 91 ? 6.302 -11.882 -2.158 1.00 95.75 91 ASP A N 1
ATOM 732 C CA . ASP A 1 91 ? 5.270 -12.867 -2.497 1.00 95.75 91 ASP A CA 1
ATOM 733 C C . ASP A 1 91 ? 4.846 -13.695 -1.288 1.00 95.75 91 ASP A C 1
ATOM 735 O O . ASP A 1 91 ? 3.653 -13.879 -1.048 1.00 95.75 91 ASP A O 1
ATOM 739 N N . GLN A 1 92 ? 5.804 -14.150 -0.479 1.00 95.81 92 GLN A N 1
ATOM 740 C CA . GLN A 1 92 ? 5.503 -14.870 0.756 1.00 95.81 92 GLN A CA 1
ATOM 741 C C . GLN A 1 92 ? 4.752 -13.999 1.759 1.00 95.81 92 GLN A C 1
ATOM 743 O O . GLN A 1 92 ? 3.876 -14.499 2.466 1.00 95.81 92 GLN A O 1
ATOM 748 N N . PHE A 1 93 ? 5.102 -12.717 1.865 1.00 96.06 93 PHE A N 1
ATOM 749 C CA . PHE A 1 93 ? 4.375 -11.782 2.714 1.00 96.06 93 PHE A CA 1
ATOM 750 C C . PHE A 1 93 ? 2.934 -11.614 2.238 1.00 96.06 93 PHE A C 1
ATOM 752 O O . PHE A 1 93 ? 2.017 -11.822 3.028 1.00 96.06 93 PHE A O 1
ATOM 759 N N . VAL A 1 94 ? 2.739 -11.318 0.952 1.00 96.50 94 VAL A N 1
ATOM 760 C CA . VAL A 1 94 ? 1.417 -11.155 0.342 1.00 96.50 94 VAL A CA 1
ATOM 761 C C . VAL A 1 94 ? 0.579 -12.422 0.518 1.00 96.50 94 VAL A C 1
ATOM 763 O O . VAL A 1 94 ? -0.551 -12.340 0.992 1.00 96.50 94 VAL A O 1
ATOM 766 N N . ALA A 1 95 ? 1.140 -13.603 0.253 1.00 96.19 95 ALA A N 1
ATOM 767 C CA . ALA A 1 95 ? 0.438 -14.872 0.439 1.00 96.19 95 ALA A CA 1
ATOM 768 C C . ALA A 1 95 ? -0.013 -15.093 1.895 1.00 96.19 95 ALA A C 1
ATOM 770 O O . ALA A 1 95 ? -1.112 -15.591 2.134 1.00 96.19 95 ALA A O 1
ATOM 771 N N . LYS A 1 96 ? 0.795 -14.679 2.883 1.00 95.94 96 LYS A N 1
ATOM 772 C CA . LYS A 1 96 ? 0.445 -14.776 4.313 1.00 95.94 96 LYS A CA 1
ATOM 773 C C . LYS A 1 96 ? -0.697 -13.849 4.729 1.00 95.94 96 LYS A C 1
ATOM 775 O O . LYS A 1 96 ? -1.296 -14.098 5.770 1.00 95.94 96 LYS A O 1
ATOM 780 N N . THR A 1 97 ? -1.002 -12.807 3.952 1.00 96.00 97 THR A N 1
ATOM 781 C CA . THR A 1 97 ? -2.152 -11.927 4.234 1.00 96.00 97 THR A CA 1
ATOM 782 C C . THR A 1 97 ? -3.489 -12.626 3.999 1.00 96.00 97 THR A C 1
ATOM 784 O O . THR A 1 97 ? -4.481 -12.258 4.619 1.00 96.00 97 THR A O 1
ATOM 787 N N . GLY A 1 98 ? -3.518 -13.634 3.118 1.00 96.56 98 GLY A N 1
ATOM 788 C CA . GLY A 1 98 ? -4.749 -14.282 2.670 1.00 96.56 98 GLY A CA 1
ATOM 789 C C . GLY A 1 98 ? -5.540 -13.487 1.625 1.00 96.56 98 GLY A C 1
ATOM 790 O O . GLY A 1 98 ? -6.618 -13.933 1.240 1.00 96.56 98 GLY A O 1
ATOM 791 N N . ALA A 1 99 ? -5.030 -12.345 1.148 1.00 97.31 99 ALA A N 1
ATOM 792 C CA . ALA A 1 99 ? -5.661 -11.596 0.068 1.00 97.31 99 ALA A CA 1
ATOM 793 C C . ALA A 1 99 ? -5.705 -12.428 -1.225 1.00 97.31 99 ALA A C 1
ATOM 795 O O . ALA A 1 99 ? -4.704 -13.013 -1.647 1.00 97.31 99 ALA A O 1
ATOM 796 N N . VAL A 1 100 ? -6.871 -12.461 -1.871 1.00 98.06 100 VAL A N 1
ATOM 797 C CA . VAL A 1 100 ? -7.051 -13.116 -3.171 1.00 98.06 100 VAL A CA 1
ATOM 798 C C . VAL A 1 100 ? -6.640 -12.140 -4.265 1.00 98.06 100 VAL A C 1
ATOM 800 O O . VAL A 1 100 ? -7.210 -11.056 -4.364 1.00 98.06 100 VAL A O 1
ATOM 803 N N . ILE A 1 101 ? -5.665 -12.527 -5.089 1.00 97.00 101 ILE A N 1
ATOM 804 C CA . ILE A 1 101 ? -5.141 -11.697 -6.180 1.00 97.00 101 ILE A CA 1
ATOM 805 C C . ILE A 1 101 ? -5.459 -12.362 -7.515 1.00 97.00 101 ILE A C 1
ATOM 807 O O . ILE A 1 101 ? -5.177 -13.548 -7.699 1.00 97.00 101 ILE A O 1
ATOM 811 N N . ARG A 1 102 ? -6.023 -11.594 -8.448 1.00 95.44 102 ARG A N 1
ATOM 812 C CA . ARG A 1 102 ? -6.275 -12.009 -9.833 1.00 95.44 102 ARG A CA 1
ATOM 813 C C . ARG A 1 102 ? -5.537 -11.096 -10.801 1.00 95.44 102 ARG A C 1
ATOM 815 O O . ARG A 1 102 ? -5.443 -9.904 -10.551 1.00 95.44 102 ARG A O 1
ATOM 822 N N . HIS A 1 103 ? -5.056 -11.647 -11.911 1.00 89.75 103 HIS A N 1
ATOM 823 C CA . HIS A 1 103 ? -4.266 -10.929 -12.926 1.00 89.75 103 HIS A CA 1
ATOM 824 C C . HIS A 1 103 ? -5.003 -10.798 -14.260 1.00 89.75 103 HIS A C 1
ATOM 826 O O . HIS A 1 103 ? -4.429 -11.011 -15.326 1.00 89.75 103 HIS A O 1
ATOM 832 N N . ASP A 1 104 ? -6.305 -10.541 -14.201 1.00 82.56 104 ASP A N 1
ATOM 833 C CA . ASP A 1 104 ? -7.202 -10.522 -15.359 1.00 82.56 104 ASP A CA 1
ATOM 834 C C . ASP A 1 104 ? -7.942 -9.191 -15.550 1.00 82.56 104 ASP A C 1
ATOM 836 O O . ASP A 1 104 ? -8.827 -9.102 -16.401 1.00 82.56 104 ASP A O 1
ATOM 840 N N . GLY A 1 105 ? -7.571 -8.151 -14.799 1.00 76.06 105 GLY A N 1
ATOM 841 C CA . GLY A 1 105 ? -8.105 -6.805 -14.991 1.00 76.06 105 GLY A CA 1
ATOM 842 C C . GLY A 1 105 ? -7.286 -5.985 -15.975 1.00 76.06 105 GLY A C 1
ATOM 843 O O . GLY A 1 105 ? -6.084 -6.174 -16.119 1.00 76.06 105 GLY A O 1
ATOM 844 N N . GLU A 1 106 ? -7.923 -5.018 -16.627 1.00 70.69 106 GLU A N 1
ATOM 845 C CA . GLU A 1 106 ? -7.192 -3.988 -17.375 1.00 70.69 106 GLU A CA 1
ATOM 846 C C . GLU A 1 106 ? -6.573 -2.946 -16.431 1.00 70.69 106 GLU A C 1
ATOM 848 O O . GLU A 1 106 ? -5.544 -2.359 -16.752 1.00 70.69 106 GLU A O 1
ATOM 853 N N . GLN A 1 107 ? -7.167 -2.751 -15.250 1.00 74.12 107 GLN A N 1
ATOM 854 C CA . GLN A 1 107 ? -6.752 -1.773 -14.245 1.00 74.12 107 GLN A CA 1
ATOM 855 C C . GLN A 1 107 ? -6.601 -2.436 -12.871 1.00 74.12 107 GLN A C 1
ATOM 857 O O . GLN A 1 107 ? -7.321 -3.397 -12.584 1.00 74.12 107 GLN A O 1
ATOM 862 N N . PRO A 1 108 ? -5.674 -1.948 -12.025 1.00 83.44 108 PRO A N 1
ATOM 863 C CA . PRO A 1 108 ? -5.589 -2.411 -10.654 1.00 83.44 108 PRO A CA 1
ATOM 864 C C . PRO A 1 108 ? -6.761 -1.876 -9.832 1.00 83.44 108 PRO A C 1
ATOM 866 O O . PRO A 1 108 ? -7.125 -0.705 -9.947 1.00 83.44 108 PRO A O 1
ATOM 869 N N . GLU A 1 109 ? -7.327 -2.725 -8.985 1.00 85.75 109 GLU A N 1
ATOM 870 C CA . GLU A 1 109 ? -8.259 -2.292 -7.951 1.00 85.75 109 GLU A CA 1
ATOM 871 C C . GLU A 1 109 ? -8.393 -3.331 -6.840 1.00 85.75 109 GLU A C 1
ATOM 873 O O . GLU A 1 109 ? -8.395 -4.539 -7.074 1.00 85.75 109 GLU A O 1
ATOM 878 N N . TYR A 1 110 ? -8.615 -2.858 -5.622 1.00 93.44 110 TYR A N 1
ATOM 879 C CA . TYR A 1 110 ? -9.325 -3.621 -4.614 1.00 93.44 110 TYR A CA 1
ATOM 880 C C . TYR A 1 110 ? -10.845 -3.496 -4.833 1.00 93.44 110 TYR A C 1
ATOM 882 O O . TYR A 1 110 ? -11.421 -2.405 -4.716 1.00 93.44 110 TYR A O 1
ATOM 890 N N . ASP A 1 111 ? -11.502 -4.619 -5.136 1.00 91.62 111 ASP A N 1
ATOM 891 C CA . ASP A 1 111 ? -12.962 -4.735 -5.188 1.00 91.62 111 ASP A CA 1
ATOM 892 C C . ASP A 1 111 ? -13.492 -5.161 -3.813 1.00 91.62 111 ASP A C 1
ATOM 894 O O . ASP A 1 111 ? -13.433 -6.332 -3.428 1.00 91.62 111 ASP A O 1
ATOM 898 N N . ALA A 1 112 ? -14.049 -4.197 -3.079 1.00 90.25 112 ALA A N 1
ATOM 899 C CA . ALA A 1 112 ? -14.605 -4.417 -1.749 1.00 90.25 112 ALA A CA 1
ATOM 900 C C . ALA A 1 112 ? -15.858 -5.314 -1.728 1.00 90.25 112 ALA A C 1
ATOM 902 O O . ALA A 1 112 ? -16.161 -5.893 -0.685 1.00 90.25 112 ALA A O 1
ATOM 903 N N . ASN A 1 113 ? -16.586 -5.449 -2.846 1.00 90.19 113 ASN A N 1
ATOM 904 C CA . ASN A 1 113 ? -17.778 -6.302 -2.916 1.00 90.19 113 ASN A CA 1
ATOM 905 C C . ASN A 1 113 ? -17.400 -7.779 -3.036 1.00 90.19 113 ASN A C 1
ATOM 907 O O . ASN A 1 113 ? -18.028 -8.634 -2.414 1.00 90.19 113 ASN A O 1
ATOM 911 N N . GLN A 1 114 ? -16.396 -8.073 -3.864 1.00 95.19 114 GLN A N 1
ATOM 912 C CA . GLN A 1 114 ? -15.899 -9.435 -4.084 1.00 95.19 114 GLN A CA 1
ATOM 913 C C . GLN A 1 114 ? -14.778 -9.826 -3.113 1.00 95.19 114 GLN A C 1
ATOM 915 O O . GLN A 1 114 ? -14.436 -11.001 -3.014 1.00 95.19 114 GLN A O 1
ATOM 920 N N . ASP A 1 115 ? -14.225 -8.848 -2.400 1.00 96.88 115 ASP A N 1
ATOM 921 C CA . ASP A 1 115 ? -13.072 -8.979 -1.520 1.00 96.88 115 ASP A CA 1
ATOM 922 C C . ASP A 1 115 ? -11.804 -9.517 -2.209 1.00 96.88 115 ASP A C 1
ATOM 924 O O . ASP A 1 115 ? -11.073 -10.356 -1.677 1.00 96.88 115 ASP A O 1
ATOM 928 N N . ILE A 1 116 ? -11.538 -9.017 -3.416 1.00 96.94 116 ILE A N 1
ATOM 929 C CA . ILE A 1 116 ? -10.409 -9.429 -4.261 1.00 96.94 116 ILE A CA 1
ATOM 930 C C . ILE A 1 116 ? -9.559 -8.228 -4.665 1.00 96.94 116 ILE A C 1
ATOM 932 O O . ILE A 1 116 ? -10.064 -7.118 -4.826 1.00 96.94 116 ILE A O 1
ATOM 936 N N . ILE A 1 117 ? -8.268 -8.468 -4.873 1.00 97.12 117 ILE A N 1
ATOM 937 C CA . ILE A 1 117 ? -7.370 -7.535 -5.550 1.00 97.12 117 ILE A CA 1
ATOM 938 C C . ILE A 1 117 ? -7.264 -7.973 -7.008 1.00 97.12 117 ILE A C 1
ATOM 940 O O . ILE A 1 117 ? -6.844 -9.092 -7.311 1.00 97.12 117 ILE A O 1
ATOM 944 N N . VAL A 1 118 ? -7.633 -7.081 -7.912 1.00 92.38 118 VAL A N 1
ATOM 945 C CA . VAL A 1 118 ? -7.452 -7.235 -9.348 1.00 92.38 118 VAL A CA 1
ATOM 946 C C . VAL A 1 118 ? -6.172 -6.504 -9.736 1.00 92.38 118 VAL A C 1
ATOM 948 O O . VAL A 1 118 ? -5.963 -5.354 -9.365 1.00 92.38 118 VAL A O 1
ATOM 951 N N . MET A 1 119 ? -5.300 -7.188 -10.462 1.00 91.00 119 MET A N 1
ATOM 952 C CA . MET A 1 119 ? -4.038 -6.683 -10.981 1.00 91.00 119 MET A CA 1
ATOM 953 C C . MET A 1 119 ? -4.049 -6.746 -12.512 1.00 91.00 119 MET A C 1
ATOM 955 O O . MET A 1 119 ? -4.591 -7.696 -13.085 1.00 91.00 119 MET A O 1
ATOM 959 N N . PRO A 1 120 ? -3.401 -5.783 -13.187 1.00 86.31 120 PRO A N 1
ATOM 960 C CA . PRO A 1 120 ? -3.111 -5.885 -14.606 1.00 86.31 120 PRO A CA 1
ATOM 961 C C . PRO A 1 120 ? -2.255 -7.115 -14.943 1.00 86.31 120 PRO A C 1
ATOM 963 O O . PRO A 1 120 ? -1.456 -7.553 -14.106 1.00 86.31 120 PRO A O 1
ATOM 966 N N . PRO A 1 121 ? -2.351 -7.654 -16.171 1.00 84.06 121 PRO A N 1
ATOM 967 C CA . PRO A 1 121 ? -1.428 -8.678 -16.639 1.00 84.06 121 PRO A CA 1
ATOM 968 C C . PRO A 1 121 ? 0.004 -8.132 -16.736 1.00 84.06 121 PRO A C 1
ATOM 970 O O . PRO A 1 121 ? 0.227 -6.949 -17.005 1.00 84.06 121 PRO A O 1
ATOM 973 N N . ASP A 1 122 ? 0.988 -9.021 -16.592 1.00 84.00 122 ASP A N 1
ATOM 974 C CA . ASP A 1 122 ? 2.421 -8.694 -16.523 1.00 84.00 122 ASP A CA 1
ATOM 975 C C . ASP A 1 122 ? 2.927 -7.784 -17.654 1.00 84.00 122 ASP A C 1
ATOM 977 O O . ASP A 1 122 ? 3.803 -6.939 -17.442 1.00 84.00 122 ASP A O 1
ATOM 981 N N . GLY A 1 123 ? 2.371 -7.941 -18.859 1.00 79.31 123 GLY A N 1
ATOM 982 C CA . GLY A 1 123 ? 2.739 -7.165 -20.045 1.00 79.31 123 GLY A CA 1
ATOM 983 C C . GLY A 1 123 ? 2.426 -5.667 -19.952 1.00 79.31 123 GLY A C 1
ATOM 984 O O . GLY A 1 123 ? 2.958 -4.896 -20.745 1.00 79.31 123 GLY A O 1
ATOM 985 N N . LEU A 1 124 ? 1.605 -5.237 -18.987 1.00 79.25 124 LEU A N 1
ATOM 986 C CA . LEU A 1 124 ? 1.284 -3.821 -18.772 1.00 79.25 124 LEU A CA 1
ATOM 987 C C . LEU A 1 124 ? 2.258 -3.107 -17.821 1.00 79.25 124 LEU A C 1
ATOM 989 O O . LEU A 1 124 ? 2.161 -1.893 -17.650 1.00 79.25 124 LEU A O 1
ATOM 993 N N . PHE A 1 125 ? 3.236 -3.821 -17.254 1.00 80.25 125 PHE A N 1
ATOM 994 C CA . PHE A 1 125 ? 4.288 -3.241 -16.419 1.00 80.25 125 PHE A CA 1
ATOM 995 C C . PHE A 1 125 ? 5.611 -3.136 -17.183 1.00 80.25 125 PHE A C 1
ATOM 997 O O . PHE A 1 125 ? 6.134 -4.132 -17.691 1.00 80.25 125 PHE A O 1
ATOM 1004 N N . PHE A 1 126 ? 6.195 -1.938 -17.196 1.00 77.00 126 PHE A N 1
ATOM 1005 C CA . PHE A 1 126 ? 7.414 -1.598 -17.932 1.00 77.00 126 PHE A CA 1
ATOM 1006 C C . PHE A 1 126 ? 8.387 -0.794 -17.058 1.00 77.00 126 PHE A C 1
ATOM 1008 O O . PHE A 1 126 ? 8.000 -0.194 -16.053 1.00 77.00 126 PHE A O 1
ATOM 1015 N N . ASP A 1 127 ? 9.663 -0.804 -17.441 1.00 74.62 127 ASP A N 1
ATOM 1016 C CA . ASP A 1 127 ? 10.694 -0.015 -16.773 1.00 74.62 127 ASP A CA 1
ATOM 1017 C C . ASP A 1 127 ? 10.529 1.477 -17.095 1.00 74.62 127 ASP A C 1
ATOM 1019 O O . ASP A 1 127 ? 10.246 1.875 -18.226 1.00 74.62 127 ASP A O 1
ATOM 1023 N N . THR A 1 128 ? 10.777 2.317 -16.099 1.00 73.12 128 THR A N 1
ATOM 1024 C CA . THR A 1 128 ? 10.924 3.770 -16.235 1.00 73.12 128 THR A CA 1
ATOM 1025 C C . THR A 1 128 ? 12.333 4.168 -15.786 1.00 73.12 128 THR A C 1
ATOM 1027 O O . THR A 1 128 ? 13.004 3.372 -15.124 1.00 73.12 128 THR A O 1
ATOM 1030 N N . PRO A 1 129 ? 12.802 5.403 -16.052 1.00 74.25 129 PRO A N 1
ATOM 1031 C CA . PRO A 1 129 ? 14.129 5.835 -15.607 1.00 74.25 129 PRO A CA 1
ATOM 1032 C C . PRO A 1 129 ? 14.389 5.679 -14.098 1.00 74.25 129 PRO A C 1
ATOM 1034 O O . PRO A 1 129 ? 15.542 5.577 -13.694 1.00 74.25 129 PRO A O 1
ATOM 1037 N N . ASN A 1 130 ? 13.332 5.656 -13.274 1.00 72.62 130 ASN A N 1
ATOM 1038 C CA . ASN A 1 130 ? 13.431 5.666 -11.812 1.00 72.62 130 ASN A CA 1
ATOM 1039 C C . ASN A 1 130 ? 12.756 4.462 -11.127 1.00 72.62 130 ASN A C 1
ATOM 1041 O O . ASN A 1 130 ? 12.656 4.450 -9.901 1.00 72.62 130 ASN A O 1
ATOM 1045 N N . MET A 1 131 ? 12.234 3.492 -11.884 1.00 78.75 131 MET A N 1
ATOM 1046 C CA . MET A 1 131 ? 11.496 2.352 -11.329 1.00 78.75 131 MET A CA 1
ATOM 1047 C C . MET A 1 131 ? 11.498 1.185 -12.315 1.00 78.75 131 MET A C 1
ATOM 1049 O O . MET A 1 131 ? 11.142 1.373 -13.478 1.00 78.75 131 MET A O 1
ATOM 1053 N N . THR A 1 132 ? 11.858 -0.011 -11.852 1.00 84.25 132 THR A N 1
ATOM 1054 C CA . THR A 1 132 ? 11.767 -1.232 -12.667 1.00 84.25 132 THR A CA 1
ATOM 1055 C C . THR A 1 132 ? 10.319 -1.717 -12.776 1.00 84.25 132 THR A C 1
ATOM 1057 O O . THR A 1 132 ? 9.486 -1.403 -11.926 1.00 84.25 132 THR A O 1
ATOM 1060 N N . ARG A 1 133 ? 10.005 -2.552 -13.768 1.00 84.88 133 ARG A N 1
ATOM 1061 C CA . ARG A 1 133 ? 8.682 -3.176 -13.918 1.00 84.88 133 ARG A CA 1
ATOM 1062 C C . ARG A 1 133 ? 8.297 -4.053 -12.726 1.00 84.88 133 ARG A C 1
ATOM 1064 O O . ARG A 1 133 ? 7.134 -4.095 -12.347 1.00 84.88 133 ARG A O 1
ATOM 1071 N N . GLU A 1 134 ? 9.281 -4.706 -12.104 1.00 89.50 134 GLU A N 1
ATOM 1072 C CA . GLU A 1 134 ? 9.107 -5.447 -10.849 1.00 89.50 134 GLU A CA 1
ATOM 1073 C C . GLU A 1 134 ? 8.636 -4.503 -9.735 1.00 89.50 134 GLU A C 1
ATOM 1075 O O . GLU A 1 134 ? 7.622 -4.753 -9.086 1.00 89.50 134 GLU A O 1
ATOM 1080 N N . GLN A 1 135 ? 9.325 -3.375 -9.554 1.00 87.06 135 GLN A N 1
ATOM 1081 C CA . GLN A 1 135 ? 8.946 -2.377 -8.555 1.00 87.06 135 GLN A CA 1
ATOM 1082 C C . GLN A 1 135 ? 7.589 -1.741 -8.866 1.00 87.06 135 GLN A C 1
ATOM 1084 O O . GLN A 1 135 ? 6.815 -1.509 -7.943 1.00 87.06 135 GLN A O 1
ATOM 1089 N N . ALA A 1 136 ? 7.281 -1.500 -10.143 1.00 83.81 136 ALA A N 1
ATOM 1090 C CA . ALA A 1 136 ? 5.987 -0.986 -10.578 1.00 83.81 136 ALA A CA 1
ATOM 1091 C C . ALA A 1 136 ? 4.851 -1.934 -10.169 1.00 83.81 136 ALA A C 1
ATOM 1093 O O . ALA A 1 136 ? 3.866 -1.500 -9.575 1.00 83.81 136 ALA A O 1
ATOM 1094 N N . TYR A 1 137 ? 5.029 -3.233 -10.412 1.00 90.06 137 TYR A N 1
ATOM 1095 C CA . TYR A 1 137 ? 4.075 -4.261 -10.019 1.00 90.06 137 TYR A CA 1
ATOM 1096 C C . TYR A 1 137 ? 3.851 -4.312 -8.511 1.00 90.06 137 TYR A C 1
ATOM 1098 O O . TYR A 1 137 ? 2.706 -4.241 -8.062 1.00 90.06 137 TYR A O 1
ATOM 1106 N N . TYR A 1 138 ? 4.922 -4.408 -7.717 1.00 94.44 138 TYR A N 1
ATOM 1107 C CA . TYR A 1 138 ? 4.780 -4.523 -6.265 1.00 94.44 138 TYR A CA 1
ATOM 1108 C C . TYR A 1 138 ? 4.287 -3.232 -5.626 1.00 94.44 138 TYR A C 1
ATOM 1110 O O . TYR A 1 138 ? 3.489 -3.300 -4.698 1.00 94.44 138 TYR A O 1
ATOM 1118 N N . ARG A 1 139 ? 4.665 -2.063 -6.153 1.00 91.19 139 ARG A N 1
ATOM 1119 C CA . ARG A 1 139 ? 4.101 -0.781 -5.722 1.00 91.19 139 ARG A CA 1
ATOM 1120 C C . ARG A 1 139 ? 2.580 -0.779 -5.876 1.00 91.19 139 ARG A C 1
ATOM 1122 O O . ARG A 1 139 ? 1.881 -0.431 -4.929 1.00 91.19 139 ARG A O 1
ATOM 1129 N N . THR A 1 140 ? 2.083 -1.165 -7.050 1.00 87.94 140 THR A N 1
ATOM 1130 C CA . THR A 1 140 ? 0.643 -1.227 -7.328 1.00 87.94 140 THR A CA 1
ATOM 1131 C C . THR A 1 140 ? -0.047 -2.273 -6.465 1.00 87.94 140 THR A C 1
ATOM 1133 O O . THR A 1 140 ? -1.033 -1.963 -5.806 1.00 87.94 140 THR A O 1
ATOM 1136 N N . LEU A 1 141 ? 0.511 -3.482 -6.385 1.00 94.75 141 LEU A N 1
ATOM 1137 C CA . LEU A 1 141 ? -0.040 -4.544 -5.550 1.00 94.75 141 LEU A CA 1
ATOM 1138 C C . LEU A 1 141 ? -0.119 -4.129 -4.079 1.00 94.75 141 LEU A C 1
ATOM 1140 O O . LEU A 1 141 ? -1.120 -4.385 -3.421 1.00 94.75 141 LEU A O 1
ATOM 1144 N N . PHE A 1 142 ? 0.925 -3.493 -3.550 1.00 96.06 142 PHE A N 1
ATOM 1145 C CA . PHE A 1 142 ? 0.943 -3.038 -2.167 1.00 96.06 142 PHE A CA 1
ATOM 1146 C C . PHE A 1 142 ? -0.059 -1.922 -1.909 1.00 96.06 142 PHE A C 1
ATOM 1148 O O . PHE A 1 142 ? -0.669 -1.927 -0.848 1.00 96.06 142 PHE A O 1
ATOM 1155 N N . HIS A 1 143 ? -0.272 -1.009 -2.855 1.00 93.00 143 HIS A N 1
ATOM 1156 C CA . HIS A 1 143 ? -1.311 0.011 -2.733 1.00 93.00 143 HIS A CA 1
ATOM 1157 C C . HIS A 1 143 ? -2.700 -0.633 -2.597 1.00 93.00 143 HIS A C 1
ATOM 1159 O O . HIS A 1 143 ? -3.394 -0.395 -1.606 1.00 93.00 143 HIS A O 1
ATOM 1165 N N . GLU A 1 144 ? -3.057 -1.542 -3.509 1.00 95.00 144 GLU A N 1
ATOM 1166 C CA . GLU A 1 144 ? -4.341 -2.253 -3.431 1.00 95.00 144 GLU A CA 1
ATOM 1167 C C . GLU A 1 144 ? -4.438 -3.148 -2.190 1.00 95.00 144 GLU A C 1
ATOM 1169 O O . GLU A 1 144 ? -5.507 -3.299 -1.603 1.00 95.00 144 GLU A O 1
ATOM 1174 N N . LEU A 1 145 ? -3.318 -3.703 -1.724 1.00 96.81 145 LEU A N 1
ATOM 1175 C CA . LEU A 1 145 ? -3.268 -4.482 -0.490 1.00 96.81 145 LEU A CA 1
ATOM 1176 C C . LEU A 1 145 ? -3.556 -3.626 0.752 1.00 96.81 145 LEU A C 1
ATOM 1178 O O . LEU A 1 145 ? -4.175 -4.109 1.702 1.00 96.81 145 LEU A O 1
ATOM 1182 N N . ILE A 1 146 ? -3.153 -2.352 0.763 1.00 95.94 146 ILE A N 1
ATOM 1183 C CA . ILE A 1 146 ? -3.513 -1.433 1.849 1.00 95.94 146 ILE A CA 1
ATOM 1184 C C . ILE A 1 146 ? -5.005 -1.096 1.797 1.00 95.94 146 ILE A C 1
ATOM 1186 O O . ILE A 1 146 ? -5.653 -1.136 2.849 1.00 95.94 146 ILE A O 1
ATOM 1190 N N . HIS A 1 147 ? -5.573 -0.857 0.612 1.00 93.19 147 HIS A N 1
ATOM 1191 C CA . HIS A 1 147 ? -7.026 -0.722 0.463 1.00 93.19 147 HIS A CA 1
ATOM 1192 C C . HIS A 1 147 ? -7.768 -1.972 0.928 1.00 93.19 147 HIS A C 1
ATOM 1194 O O . HIS A 1 147 ? -8.742 -1.862 1.675 1.00 93.19 147 HIS A O 1
ATOM 1200 N N . TRP A 1 148 ? -7.257 -3.157 0.585 1.00 96.69 148 TRP A N 1
ATOM 1201 C CA . TRP A 1 148 ? -7.801 -4.430 1.041 1.00 96.69 148 TRP A CA 1
ATOM 1202 C C . TRP A 1 148 ? -7.919 -4.442 2.568 1.00 96.69 148 TRP A C 1
ATOM 1204 O O . TRP A 1 148 ? -8.996 -4.724 3.089 1.00 96.69 148 TRP A O 1
ATOM 1214 N N . THR A 1 149 ? -6.912 -4.002 3.332 1.00 95.56 149 THR A N 1
ATOM 1215 C CA . THR A 1 149 ? -7.047 -3.934 4.807 1.00 95.56 149 THR A CA 1
ATOM 1216 C C . THR A 1 149 ? -8.208 -3.065 5.306 1.00 95.56 149 THR A C 1
ATOM 1218 O O . THR A 1 149 ? -8.686 -3.277 6.419 1.00 95.56 149 THR A O 1
ATOM 1221 N N . GLY A 1 150 ? -8.674 -2.102 4.509 1.00 92.00 150 GLY A N 1
ATOM 1222 C CA . GLY A 1 150 ? -9.725 -1.153 4.867 1.00 92.00 150 GLY A CA 1
ATOM 1223 C C . GLY A 1 150 ? -11.151 -1.711 4.819 1.00 92.00 150 GLY A C 1
ATOM 1224 O O . GLY A 1 150 ? -12.074 -0.997 5.208 1.00 92.00 150 GLY A O 1
ATOM 1225 N N . ALA A 1 151 ? -11.358 -2.953 4.373 1.00 92.25 151 ALA A N 1
ATOM 1226 C CA . ALA A 1 151 ? -12.684 -3.571 4.320 1.00 92.25 151 ALA A CA 1
ATOM 1227 C C . ALA A 1 151 ? -13.396 -3.607 5.680 1.00 92.25 151 ALA A C 1
ATOM 1229 O O . ALA A 1 151 ? -12.754 -3.707 6.729 1.00 92.25 151 ALA A O 1
ATOM 1230 N N . ALA A 1 152 ? -14.732 -3.615 5.649 1.00 90.81 152 ALA A N 1
ATOM 1231 C CA . ALA A 1 152 ? -15.585 -3.551 6.840 1.00 90.81 152 ALA A CA 1
ATOM 1232 C C . ALA A 1 152 ? -15.313 -4.657 7.875 1.00 90.81 152 ALA A C 1
ATOM 1234 O O . ALA A 1 152 ? -15.436 -4.449 9.075 1.00 90.81 152 ALA A O 1
ATOM 1235 N N . HIS A 1 153 ? -14.908 -5.843 7.421 1.00 92.06 153 HIS A N 1
ATOM 1236 C CA . HIS A 1 153 ? -14.600 -6.983 8.288 1.00 92.06 153 HIS A CA 1
ATOM 1237 C C . HIS A 1 153 ? -13.112 -7.063 8.694 1.00 92.06 153 HIS A C 1
ATOM 1239 O O . HIS A 1 153 ? -12.685 -8.059 9.280 1.00 92.06 153 HIS A O 1
ATOM 1245 N N . ARG A 1 154 ? -12.315 -6.039 8.357 1.00 93.00 154 ARG A N 1
ATOM 1246 C CA . ARG A 1 154 ? -10.903 -5.880 8.735 1.00 93.00 154 ARG A CA 1
ATOM 1247 C C . ARG A 1 154 ? -10.720 -4.596 9.546 1.00 93.00 154 ARG A C 1
ATOM 1249 O O . ARG A 1 154 ? -11.106 -4.575 10.709 1.00 93.00 154 ARG A O 1
ATOM 1256 N N . LEU A 1 155 ? -10.128 -3.545 8.973 1.00 90.31 155 LEU A N 1
ATOM 1257 C CA . LEU A 1 155 ? -9.906 -2.270 9.671 1.00 90.31 155 LEU A CA 1
ATOM 1258 C C . LEU A 1 155 ? -11.066 -1.277 9.523 1.00 90.31 155 LEU A C 1
ATOM 1260 O O . LEU A 1 155 ? -11.005 -0.214 10.132 1.00 90.31 155 LEU A O 1
ATOM 1264 N N . ASP A 1 156 ? -12.090 -1.611 8.732 1.00 90.50 156 ASP A N 1
ATOM 1265 C CA . ASP A 1 156 ? -13.336 -0.843 8.599 1.00 90.50 156 ASP A CA 1
ATOM 1266 C C . ASP A 1 156 ? -13.131 0.646 8.261 1.00 90.50 156 ASP A C 1
ATOM 1268 O O . ASP A 1 156 ? -13.820 1.527 8.766 1.00 90.50 156 ASP A O 1
ATOM 1272 N N . ARG A 1 157 ? -12.156 0.945 7.392 1.00 87.88 157 ARG A N 1
ATOM 1273 C CA . ARG A 1 157 ? -11.882 2.318 6.932 1.00 87.88 157 ARG A CA 1
ATOM 1274 C C . ARG A 1 157 ? -12.718 2.704 5.719 1.00 87.88 157 ARG A C 1
ATOM 1276 O O . ARG A 1 157 ? -13.129 3.853 5.582 1.00 87.88 157 ARG A O 1
ATOM 1283 N N . LEU A 1 158 ? -12.988 1.746 4.831 1.00 85.12 158 LEU A N 1
ATOM 1284 C CA . LEU A 1 158 ? -13.691 2.016 3.577 1.00 85.12 158 LEU A CA 1
ATOM 1285 C C . LEU A 1 158 ? -15.166 2.343 3.797 1.00 85.12 158 LEU A C 1
ATOM 1287 O O . LEU A 1 158 ? -15.721 3.134 3.042 1.00 85.12 158 LEU A O 1
ATOM 1291 N N . SER A 1 159 ? -15.783 1.817 4.857 1.00 76.69 159 SER A N 1
ATOM 1292 C CA . SER A 1 159 ? -17.171 2.126 5.222 1.00 76.69 159 SER A CA 1
ATOM 1293 C C . SER A 1 159 ? -17.414 3.626 5.419 1.00 76.69 159 SER A C 1
ATOM 1295 O O . SER A 1 159 ? -18.493 4.116 5.099 1.00 76.69 159 SER A O 1
ATOM 1297 N N . GLU A 1 160 ? -16.399 4.365 5.879 1.00 66.94 160 GLU A N 1
ATOM 1298 C CA . GLU A 1 160 ? -16.439 5.824 6.048 1.00 66.94 160 GLU A CA 1
ATOM 1299 C C . GLU A 1 160 ? -16.053 6.584 4.759 1.00 66.94 160 GLU A C 1
ATOM 1301 O O . GLU A 1 160 ? -16.364 7.766 4.616 1.00 66.94 160 GLU A O 1
ATOM 1306 N N . CYS A 1 161 ? -15.418 5.912 3.790 1.00 66.38 161 CYS A N 1
ATOM 1307 C CA . CYS A 1 161 ? -14.907 6.520 2.556 1.00 66.38 161 CYS A CA 1
ATOM 1308 C C . CYS A 1 161 ? -15.977 6.724 1.475 1.00 66.38 161 CYS A C 1
ATOM 1310 O O . CYS A 1 161 ? -15.853 7.622 0.642 1.00 66.38 161 CYS A O 1
ATOM 1312 N N . PHE A 1 162 ? -17.033 5.908 1.450 1.00 57.34 162 PHE A N 1
ATOM 1313 C CA . PHE A 1 162 ? -18.017 5.941 0.359 1.00 57.34 162 PHE A CA 1
ATOM 1314 C C . PHE A 1 162 ? -18.938 7.173 0.373 1.00 57.34 162 PHE A C 1
ATOM 1316 O O . PHE A 1 162 ? -19.644 7.411 -0.606 1.00 57.34 162 PHE A O 1
ATOM 1323 N N . SER A 1 163 ? -18.923 7.974 1.443 1.00 61.97 163 SER A N 1
ATOM 1324 C CA . SER A 1 163 ? -19.847 9.099 1.636 1.00 61.97 163 SER A CA 1
ATOM 1325 C C . SER A 1 163 ? -19.301 10.489 1.285 1.00 61.97 163 SER A C 1
ATOM 1327 O O . SER A 1 163 ? -20.106 11.411 1.159 1.00 61.97 163 SER A O 1
ATOM 1329 N N . ASP A 1 164 ? -17.985 10.674 1.114 1.00 74.81 164 ASP A N 1
ATOM 1330 C CA . ASP A 1 164 ? -17.391 12.004 0.893 1.00 74.81 164 ASP A CA 1
ATOM 1331 C C . ASP A 1 164 ? -16.108 11.969 0.022 1.00 74.81 164 ASP A C 1
ATOM 1333 O O . ASP A 1 164 ? -15.192 11.179 0.276 1.00 74.81 164 ASP A O 1
ATOM 1337 N N . PRO A 1 165 ? -15.979 12.841 -1.003 1.00 75.56 165 PRO A N 1
ATOM 1338 C CA . PRO A 1 165 ? -14.753 12.971 -1.792 1.00 75.56 165 PRO A CA 1
ATOM 1339 C C . PRO A 1 165 ? -13.486 13.282 -0.988 1.00 75.56 165 PRO A C 1
ATOM 1341 O O . PRO A 1 165 ? -12.387 13.036 -1.490 1.00 75.56 165 PRO A O 1
ATOM 1344 N N . ILE A 1 166 ? -13.592 13.869 0.209 1.00 78.44 166 ILE A N 1
ATOM 1345 C CA . ILE A 1 166 ? -12.407 14.135 1.032 1.00 78.44 166 ILE A CA 1
ATOM 1346 C C . ILE A 1 166 ? -11.929 12.848 1.709 1.00 78.44 166 ILE A C 1
ATOM 1348 O O . ILE A 1 166 ? -10.742 12.535 1.627 1.00 78.44 166 ILE A O 1
ATOM 1352 N N . THR A 1 167 ? -12.832 12.053 2.287 1.00 78.00 167 THR A N 1
ATOM 1353 C CA . THR A 1 167 ? -12.475 10.757 2.894 1.00 78.00 167 THR A CA 1
ATOM 1354 C C . THR A 1 167 ? -11.863 9.781 1.890 1.00 78.00 167 THR A C 1
ATOM 1356 O O . THR A 1 167 ? -10.910 9.084 2.226 1.00 78.00 167 THR A O 1
ATOM 1359 N N . GLN A 1 168 ? -12.314 9.799 0.631 1.00 79.44 168 GLN A N 1
ATOM 1360 C CA . GLN A 1 168 ? -11.699 8.998 -0.439 1.00 79.44 168 GLN A CA 1
ATOM 1361 C C . GLN A 1 168 ? -10.241 9.395 -0.681 1.00 79.44 168 GLN A C 1
ATOM 1363 O O . GLN A 1 168 ? -9.366 8.540 -0.746 1.00 79.44 168 GLN A O 1
ATOM 1368 N N . ARG A 1 169 ? -9.954 10.700 -0.749 1.00 81.38 169 ARG A N 1
ATOM 1369 C CA . ARG A 1 169 ? -8.581 11.196 -0.922 1.00 81.38 169 ARG A CA 1
ATOM 1370 C C . ARG A 1 169 ? -7.682 10.860 0.261 1.00 81.38 169 ARG A C 1
ATOM 1372 O O . ARG A 1 169 ? -6.507 10.580 0.065 1.00 81.38 169 ARG A O 1
ATOM 1379 N N . ILE A 1 170 ? -8.213 10.892 1.483 1.00 82.88 170 ILE A N 1
ATOM 1380 C CA . ILE A 1 170 ? -7.464 10.464 2.672 1.00 82.88 170 ILE A CA 1
ATOM 1381 C C . ILE A 1 170 ? -7.045 9.001 2.522 1.00 82.88 170 ILE A C 1
ATOM 1383 O O . ILE A 1 170 ? -5.872 8.692 2.713 1.00 82.88 170 ILE A O 1
ATOM 1387 N N . GLU A 1 171 ? -7.974 8.119 2.154 1.00 86.12 171 GLU A N 1
ATOM 1388 C CA . GLU A 1 171 ? -7.698 6.688 1.997 1.00 86.12 171 GLU A CA 1
ATOM 1389 C C . GLU A 1 171 ? -6.686 6.403 0.880 1.00 86.12 171 GLU A C 1
ATOM 1391 O O . GLU A 1 171 ? -5.804 5.569 1.055 1.00 86.12 171 GLU A O 1
ATOM 1396 N N . GLU A 1 172 ? -6.727 7.152 -0.218 1.00 85.00 172 GLU A N 1
ATOM 1397 C CA . GLU A 1 172 ? -5.716 7.091 -1.281 1.00 85.00 172 GLU A CA 1
ATOM 1398 C C . GLU A 1 172 ? -4.312 7.472 -0.774 1.00 85.00 172 GLU A C 1
ATOM 1400 O O . GLU A 1 172 ? -3.323 6.815 -1.098 1.00 85.00 172 GLU A O 1
ATOM 1405 N N . VAL A 1 173 ? -4.196 8.495 0.085 1.00 86.31 173 VAL A N 1
ATOM 1406 C CA . VAL A 1 173 ? -2.906 8.850 0.709 1.00 86.31 173 VAL A CA 1
ATOM 1407 C C . VAL A 1 173 ? -2.463 7.780 1.717 1.00 86.31 173 VAL A C 1
ATOM 1409 O O . VAL A 1 173 ? -1.268 7.493 1.810 1.00 86.31 173 VAL A O 1
ATOM 1412 N N . ILE A 1 174 ? -3.396 7.162 2.452 1.00 89.38 174 ILE A N 1
ATOM 1413 C CA . ILE A 1 174 ? -3.102 6.035 3.356 1.00 89.38 174 ILE A CA 1
ATOM 1414 C C . ILE A 1 174 ? -2.540 4.853 2.559 1.00 89.38 174 ILE A C 1
ATOM 1416 O O . ILE A 1 174 ? -1.500 4.304 2.943 1.00 89.38 174 ILE A O 1
ATOM 1420 N N . ALA A 1 175 ? -3.195 4.489 1.454 1.00 88.69 175 ALA A N 1
ATOM 1421 C CA . ALA A 1 175 ? -2.766 3.417 0.565 1.00 88.69 175 ALA A CA 1
ATOM 1422 C C . ALA A 1 175 ? -1.390 3.692 -0.032 1.00 88.69 175 ALA A C 1
ATOM 1424 O O . ALA A 1 175 ? -0.497 2.844 0.042 1.00 88.69 175 ALA A O 1
ATOM 1425 N N . GLU A 1 176 ? -1.167 4.914 -0.506 1.00 88.25 176 GLU A N 1
ATOM 1426 C CA . GLU A 1 176 ? 0.096 5.295 -1.121 1.00 88.25 176 GLU A CA 1
ATOM 1427 C C . GLU A 1 176 ? 1.269 5.329 -0.128 1.00 88.25 176 GLU A C 1
ATOM 1429 O O . GLU A 1 176 ? 2.364 4.849 -0.439 1.00 88.25 176 GLU A O 1
ATOM 1434 N N . LEU A 1 177 ? 1.052 5.836 1.091 1.00 90.56 177 LEU A N 1
ATOM 1435 C CA . LEU A 1 177 ? 2.058 5.789 2.157 1.00 90.56 177 LEU A CA 1
ATOM 1436 C C . LEU A 1 177 ? 2.343 4.354 2.605 1.00 90.56 177 LEU A C 1
ATOM 1438 O O . LEU A 1 177 ? 3.503 3.992 2.799 1.00 90.56 177 LEU A O 1
ATOM 1442 N N . GLY A 1 178 ? 1.305 3.525 2.742 1.00 93.31 178 GLY A N 1
ATOM 1443 C CA . GLY A 1 178 ? 1.476 2.116 3.094 1.00 93.31 178 GLY A CA 1
ATOM 1444 C C . GLY A 1 178 ? 2.256 1.349 2.027 1.00 93.31 178 GLY A C 1
ATOM 1445 O O . GLY A 1 178 ? 3.177 0.602 2.360 1.00 93.31 178 GLY A O 1
ATOM 1446 N N . ALA A 1 179 ? 1.979 1.610 0.748 1.00 91.75 179 ALA A N 1
ATOM 1447 C CA . ALA A 1 179 ? 2.759 1.073 -0.358 1.00 91.75 179 ALA A CA 1
ATOM 1448 C C . ALA A 1 179 ? 4.222 1.527 -0.285 1.00 91.75 179 ALA A C 1
ATOM 1450 O O . ALA A 1 179 ? 5.118 0.693 -0.390 1.00 91.75 179 ALA A O 1
ATOM 1451 N N . ALA A 1 180 ? 4.486 2.811 -0.021 1.00 90.94 180 ALA A N 1
ATOM 1452 C CA . ALA A 1 180 ? 5.850 3.320 0.131 1.00 90.94 180 ALA A CA 1
ATOM 1453 C C . ALA A 1 180 ? 6.603 2.653 1.300 1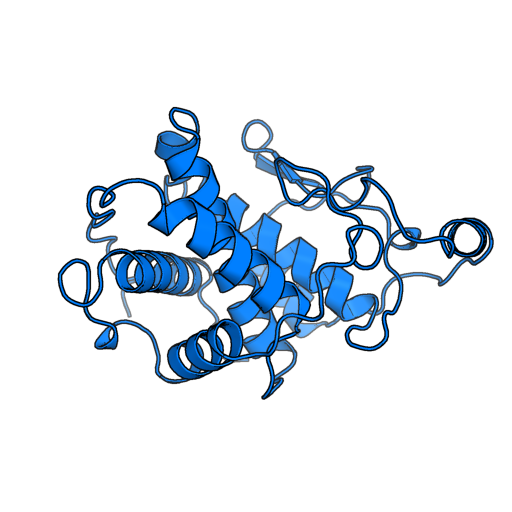.00 90.94 180 ALA A C 1
ATOM 1455 O O . ALA A 1 180 ? 7.791 2.341 1.175 1.00 90.94 180 ALA A O 1
ATOM 1456 N N . PHE A 1 181 ? 5.926 2.388 2.422 1.00 92.81 181 PHE A N 1
ATOM 1457 C CA . PHE A 1 181 ? 6.514 1.668 3.556 1.00 92.81 181 PHE A CA 1
ATOM 1458 C C . PHE A 1 181 ? 6.824 0.213 3.212 1.00 92.81 181 PHE A C 1
ATOM 1460 O O . PHE A 1 181 ? 7.920 -0.253 3.514 1.00 92.81 181 PHE A O 1
ATOM 1467 N N . LEU A 1 182 ? 5.911 -0.491 2.538 1.00 93.81 182 LEU A N 1
ATOM 1468 C CA . LEU A 1 182 ? 6.149 -1.862 2.082 1.00 93.81 182 LEU A CA 1
ATOM 1469 C C . LEU A 1 182 ? 7.294 -1.917 1.061 1.00 93.81 182 LEU A C 1
ATOM 1471 O O . LEU A 1 182 ? 8.196 -2.741 1.197 1.00 93.81 182 LEU A O 1
ATOM 1475 N N . MET A 1 183 ? 7.332 -0.991 0.099 1.00 92.62 183 MET A N 1
ATOM 1476 C CA . MET A 1 183 ? 8.445 -0.876 -0.849 1.00 92.62 183 MET A CA 1
ATOM 1477 C C . MET A 1 183 ? 9.782 -0.664 -0.129 1.00 92.62 183 MET A C 1
ATOM 1479 O O . MET A 1 183 ? 10.778 -1.295 -0.486 1.00 92.62 183 MET A O 1
ATOM 1483 N N . HIS A 1 184 ? 9.813 0.170 0.916 1.00 91.50 184 HIS A N 1
ATOM 1484 C CA . HIS A 1 184 ? 11.005 0.345 1.744 1.00 91.50 184 HIS A CA 1
ATOM 1485 C C . HIS A 1 184 ? 11.402 -0.945 2.482 1.00 91.50 184 HIS A C 1
ATOM 1487 O O . HIS A 1 184 ? 12.583 -1.282 2.500 1.00 91.50 184 HIS A O 1
ATOM 1493 N N . GLU A 1 185 ? 10.453 -1.697 3.044 1.00 91.75 185 GLU A N 1
ATOM 1494 C CA . GLU A 1 185 ? 10.752 -2.951 3.753 1.00 91.75 185 GLU A CA 1
ATOM 1495 C C . GLU A 1 185 ? 11.326 -4.038 2.821 1.00 91.75 185 GLU A C 1
ATOM 1497 O O . GLU A 1 185 ? 12.242 -4.756 3.223 1.00 91.75 185 GLU A O 1
ATOM 1502 N N . PHE A 1 186 ? 10.842 -4.145 1.575 1.00 92.56 186 PHE A N 1
ATOM 1503 C CA . PHE A 1 186 ? 11.259 -5.210 0.645 1.00 92.56 186 PHE A CA 1
ATOM 1504 C C . PHE A 1 186 ? 12.452 -4.860 -0.247 1.00 92.56 186 PHE A C 1
ATOM 1506 O O . PHE A 1 186 ? 13.258 -5.740 -0.542 1.00 92.56 186 PHE A O 1
ATOM 1513 N N . TRP A 1 187 ? 12.598 -3.600 -0.670 1.00 91.44 187 TRP A N 1
ATOM 1514 C CA . TRP A 1 187 ? 13.740 -3.171 -1.493 1.00 91.44 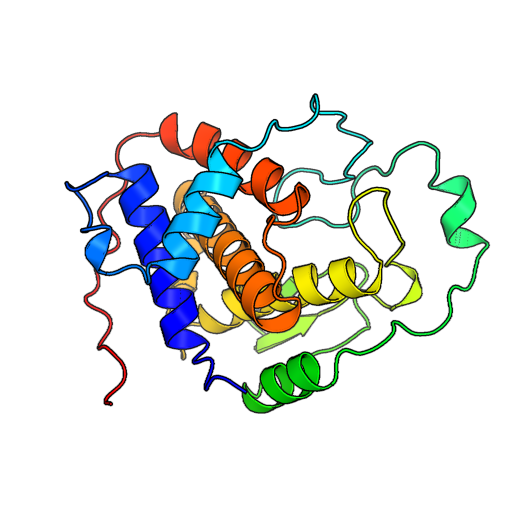187 TRP A CA 1
ATOM 1515 C C . TRP A 1 187 ? 14.842 -2.487 -0.688 1.00 91.44 187 TRP A C 1
ATOM 1517 O O . TRP A 1 187 ? 15.899 -2.205 -1.249 1.00 91.44 187 TRP A O 1
ATOM 1527 N N . GLN A 1 188 ? 14.616 -2.200 0.602 1.00 82.94 188 GLN A N 1
ATOM 1528 C CA . GLN A 1 188 ? 15.570 -1.509 1.486 1.00 82.94 188 GLN A CA 1
ATOM 1529 C C . GLN A 1 188 ? 16.140 -0.228 0.856 1.00 82.94 188 GLN A C 1
ATOM 1531 O O . GLN A 1 188 ? 17.270 0.186 1.129 1.00 82.94 188 GLN A O 1
ATOM 1536 N N . SER A 1 189 ? 15.354 0.406 -0.020 1.00 72.12 189 SER A N 1
ATOM 1537 C CA . SER A 1 189 ? 15.781 1.618 -0.696 1.00 72.12 189 SER A CA 1
ATOM 1538 C C . SER A 1 189 ? 15.858 2.746 0.319 1.00 72.12 189 SER A C 1
ATOM 1540 O O . SER A 1 189 ? 14.918 2.985 1.085 1.00 72.12 189 SER A O 1
ATOM 1542 N N . HIS A 1 190 ? 16.989 3.447 0.311 1.00 65.38 190 HIS A N 1
ATOM 1543 C CA . HIS A 1 190 ? 17.182 4.632 1.135 1.00 65.38 190 HIS A CA 1
ATOM 1544 C C . HIS A 1 190 ? 16.358 5.803 0.600 1.00 65.38 190 HIS A C 1
ATOM 1546 O O . HIS A 1 190 ? 15.932 6.646 1.384 1.00 65.38 190 HIS A O 1
ATOM 1552 N N . GLU A 1 191 ? 16.120 5.848 -0.710 1.00 73.06 191 GLU A N 1
ATOM 1553 C CA . GLU A 1 191 ? 15.297 6.867 -1.353 1.00 73.06 191 GLU A CA 1
ATOM 1554 C C . GLU A 1 191 ? 13.940 6.275 -1.745 1.00 73.06 191 GLU A C 1
ATOM 1556 O O . GLU A 1 191 ? 13.904 5.246 -2.432 1.00 73.06 191 GLU A O 1
ATOM 1561 N N . PRO A 1 192 ? 12.816 6.880 -1.319 1.00 75.12 192 PRO A N 1
ATOM 1562 C CA . PRO A 1 192 ? 11.517 6.436 -1.788 1.00 75.12 192 PRO A CA 1
ATOM 1563 C C . PRO A 1 192 ? 11.383 6.692 -3.290 1.00 75.12 192 PRO A C 1
ATOM 1565 O O . PRO A 1 192 ? 11.939 7.655 -3.825 1.00 75.12 192 PRO A O 1
ATOM 1568 N N . ILE A 1 193 ? 10.635 5.820 -3.966 1.00 75.81 193 ILE A N 1
ATOM 1569 C CA . ILE A 1 193 ? 10.386 5.934 -5.405 1.00 75.81 193 ILE A CA 1
ATOM 1570 C C . ILE A 1 193 ? 9.667 7.269 -5.672 1.00 75.81 193 ILE A C 1
ATOM 1572 O O . ILE A 1 193 ? 8.614 7.499 -5.069 1.00 75.81 193 ILE A O 1
ATOM 1576 N N . PRO A 1 194 ? 10.161 8.123 -6.594 1.00 71.12 194 PRO A N 1
ATOM 1577 C CA . PRO A 1 194 ? 9.598 9.458 -6.827 1.00 71.12 194 PRO A CA 1
ATOM 1578 C C . PRO A 1 194 ? 8.099 9.475 -7.152 1.00 71.12 194 PRO A C 1
ATOM 1580 O O . PRO A 1 194 ? 7.408 10.434 -6.821 1.00 71.12 194 PRO A O 1
ATOM 1583 N N . ALA A 1 195 ? 7.575 8.405 -7.759 1.00 66.12 1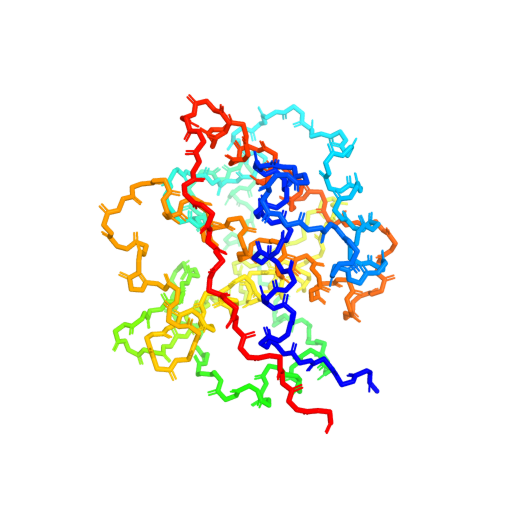95 ALA A N 1
ATOM 1584 C CA . ALA A 1 195 ? 6.151 8.263 -8.065 1.00 66.12 195 ALA A CA 1
ATOM 1585 C C . ALA A 1 195 ? 5.253 8.378 -6.813 1.00 66.12 195 ALA A C 1
ATOM 1587 O O . ALA A 1 195 ? 4.188 8.988 -6.886 1.00 66.12 195 ALA A O 1
ATOM 1588 N N . HIS A 1 196 ? 5.707 7.876 -5.656 1.00 70.75 196 HIS A N 1
ATOM 1589 C CA . HIS A 1 196 ? 4.990 8.034 -4.387 1.00 70.75 196 HIS A CA 1
ATOM 1590 C C . HIS A 1 196 ? 4.907 9.503 -3.952 1.00 70.75 196 HIS A C 1
ATOM 1592 O O . HIS A 1 196 ? 3.850 9.976 -3.534 1.00 70.75 196 HIS A O 1
ATOM 1598 N N . ALA A 1 197 ? 6.013 10.243 -4.079 1.00 71.12 197 ALA A N 1
ATOM 1599 C CA . ALA A 1 197 ? 6.092 11.645 -3.677 1.00 71.12 197 ALA A CA 1
ATOM 1600 C C . ALA A 1 197 ? 5.130 12.520 -4.489 1.00 71.12 197 ALA A C 1
ATOM 1602 O O . ALA A 1 197 ? 4.406 13.331 -3.913 1.00 71.12 197 ALA A O 1
ATOM 1603 N N . VAL A 1 198 ? 5.066 12.315 -5.810 1.00 68.50 198 VAL A N 1
ATOM 1604 C CA . VAL A 1 198 ? 4.166 13.074 -6.695 1.00 68.50 198 VAL A CA 1
ATOM 1605 C C . VAL A 1 198 ? 2.705 12.910 -6.278 1.00 68.50 198 VAL A C 1
ATOM 1607 O O . VAL A 1 198 ? 1.992 13.907 -6.139 1.00 68.50 198 VAL A O 1
ATOM 1610 N N . TYR A 1 199 ? 2.262 11.670 -6.053 1.00 69.00 199 TYR A N 1
ATOM 1611 C CA . TYR A 1 199 ? 0.871 11.392 -5.697 1.00 69.00 199 TYR A CA 1
ATOM 1612 C C . TYR A 1 199 ? 0.515 11.961 -4.320 1.00 69.00 199 TYR A C 1
ATOM 1614 O O . TYR A 1 199 ? -0.442 12.726 -4.197 1.00 69.00 199 TYR A O 1
ATOM 1622 N N . ILE A 1 200 ? 1.340 11.683 -3.302 1.00 75.31 200 ILE A N 1
ATOM 1623 C CA . ILE A 1 200 ? 1.114 12.168 -1.933 1.00 75.31 200 ILE A CA 1
ATOM 1624 C C . ILE A 1 200 ? 1.102 13.697 -1.893 1.00 75.31 200 ILE A C 1
ATOM 1626 O O . ILE A 1 200 ? 0.193 14.282 -1.312 1.00 75.31 200 ILE A O 1
ATOM 1630 N N . GLN A 1 201 ? 2.074 14.372 -2.514 1.00 73.44 201 GLN A N 1
ATOM 1631 C CA . GLN A 1 201 ? 2.134 15.836 -2.488 1.00 73.44 201 GLN A CA 1
ATOM 1632 C C . GLN A 1 201 ? 0.936 16.471 -3.208 1.00 73.44 201 GLN A C 1
ATOM 1634 O O . GLN A 1 201 ? 0.374 17.453 -2.711 1.00 73.44 201 GLN A O 1
ATOM 1639 N N . ARG A 1 202 ? 0.494 15.891 -4.334 1.00 73.69 202 ARG A N 1
ATOM 1640 C CA . ARG A 1 202 ? -0.711 16.331 -5.048 1.00 73.69 202 ARG A CA 1
ATOM 1641 C C . ARG A 1 202 ? -1.952 16.200 -4.171 1.00 73.69 202 ARG A C 1
ATOM 1643 O O . ARG A 1 202 ? -2.645 17.199 -3.972 1.00 73.69 202 ARG A O 1
ATOM 1650 N N . GLU A 1 203 ? -2.224 15.014 -3.635 1.00 72.94 203 GLU A N 1
ATOM 1651 C CA . GLU A 1 203 ? -3.423 14.789 -2.822 1.00 72.94 203 GLU A CA 1
ATOM 1652 C C . GLU A 1 203 ? -3.386 15.623 -1.538 1.00 72.94 203 GLU A C 1
ATOM 1654 O O . GLU A 1 203 ? -4.369 16.280 -1.206 1.00 72.94 203 GLU A O 1
ATOM 1659 N N . MET A 1 204 ? -2.227 15.747 -0.882 1.00 75.56 204 MET A N 1
ATOM 1660 C CA . MET A 1 204 ? -2.061 16.634 0.274 1.00 75.56 204 MET A CA 1
ATOM 1661 C C . MET A 1 204 ? -2.328 18.106 -0.064 1.00 75.56 204 MET A C 1
ATOM 1663 O O . MET A 1 204 ? -2.892 18.819 0.766 1.00 75.56 204 MET A O 1
ATOM 1667 N N . SER A 1 205 ? -1.962 18.580 -1.260 1.00 74.69 205 SER A N 1
ATOM 1668 C CA . SER A 1 205 ? -2.276 19.953 -1.684 1.00 74.69 205 SER A CA 1
ATOM 1669 C C . SER A 1 205 ? -3.788 20.186 -1.815 1.00 74.69 205 SER A C 1
ATOM 1671 O O . SER A 1 205 ? -4.288 21.217 -1.362 1.00 74.69 205 SER A O 1
ATOM 1673 N N . LEU A 1 206 ? -4.522 19.200 -2.346 1.00 71.69 206 LEU A N 1
ATOM 1674 C CA . LEU A 1 206 ? -5.982 19.235 -2.481 1.00 71.69 206 LEU A CA 1
ATOM 1675 C C . LEU A 1 206 ? -6.685 19.085 -1.128 1.00 71.69 206 LEU A C 1
ATOM 1677 O O . LEU A 1 206 ? -7.700 19.733 -0.881 1.00 71.69 206 LEU A O 1
ATOM 1681 N N . LEU A 1 207 ? -6.150 18.249 -0.240 1.00 73.69 207 LEU A N 1
ATOM 1682 C CA . LEU A 1 207 ? -6.681 18.065 1.107 1.00 73.69 207 LEU A CA 1
ATOM 1683 C C . LEU A 1 207 ? -6.502 19.333 1.946 1.00 73.69 207 LEU A C 1
ATOM 1685 O O . LEU A 1 207 ? -7.449 19.767 2.587 1.00 73.69 207 LEU A O 1
ATOM 1689 N N . ARG A 1 208 ? -5.333 19.987 1.894 1.00 72.31 208 ARG A N 1
ATOM 1690 C CA . ARG A 1 208 ? -5.075 21.238 2.635 1.00 72.31 208 ARG A CA 1
ATOM 1691 C C . ARG A 1 208 ? -5.918 22.421 2.156 1.00 72.31 208 ARG A C 1
ATOM 1693 O O . ARG A 1 208 ? -6.087 23.374 2.913 1.00 72.31 208 ARG A O 1
ATOM 1700 N N . SER A 1 209 ? -6.433 22.386 0.924 1.00 68.06 209 SER A N 1
ATOM 1701 C CA . SER A 1 209 ? -7.344 23.422 0.425 1.00 68.06 209 SER A CA 1
ATOM 1702 C C . SER A 1 209 ? -8.783 23.260 0.934 1.00 68.06 209 SER A C 1
ATOM 1704 O O . SER A 1 209 ? -9.602 24.145 0.695 1.00 68.06 209 SER A O 1
ATOM 1706 N N . HIS A 1 210 ? -9.096 22.160 1.625 1.00 59.84 210 HIS A N 1
ATOM 1707 C CA . HIS A 1 210 ? -10.386 21.897 2.261 1.00 59.84 210 HIS A CA 1
ATOM 1708 C C . HIS A 1 210 ? -10.187 21.832 3.792 1.00 59.84 210 HIS A C 1
ATOM 1710 O O . HIS A 1 210 ? -9.180 21.339 4.287 1.00 59.84 210 HIS A O 1
ATOM 1716 N N . THR A 1 211 ? -11.096 22.440 4.557 1.00 50.00 211 THR A N 1
ATOM 1717 C CA . THR A 1 211 ? -10.962 22.700 6.004 1.00 50.00 211 THR A CA 1
ATOM 1718 C C . THR A 1 211 ? -10.671 21.447 6.850 1.00 50.00 211 THR A C 1
ATOM 1720 O O . THR A 1 211 ? -11.123 20.359 6.517 1.00 50.00 211 THR A O 1
ATOM 1723 N N . ILE A 1 212 ? -9.939 21.656 7.961 1.00 53.28 212 ILE A N 1
ATOM 1724 C CA . ILE A 1 212 ? -9.559 20.713 9.038 1.00 53.28 212 ILE A CA 1
ATOM 1725 C C . ILE A 1 212 ? -10.508 19.516 9.127 1.00 53.28 212 ILE A C 1
ATOM 1727 O O . ILE A 1 212 ? -11.665 19.650 9.528 1.00 53.28 212 ILE A O 1
ATOM 1731 N N . LEU A 1 213 ? -9.983 18.347 8.779 1.00 51.28 213 LEU A N 1
ATOM 1732 C CA . LEU A 1 213 ? -10.723 17.100 8.844 1.00 51.28 213 LEU A CA 1
ATOM 1733 C C . LEU A 1 213 ? -10.915 16.673 10.300 1.00 51.28 213 LEU A C 1
ATOM 1735 O O . LEU A 1 213 ? -9.975 16.806 11.094 1.00 51.28 213 LEU A O 1
ATOM 1739 N N . PRO A 1 214 ? -12.101 16.151 10.670 1.00 49.41 214 PRO A N 1
ATOM 1740 C CA . PRO A 1 214 ? -12.278 15.529 11.969 1.00 49.41 214 PRO A CA 1
ATOM 1741 C C . PRO A 1 214 ? -11.213 14.447 12.125 1.00 49.41 214 PRO A C 1
ATOM 1743 O O . PRO A 1 214 ? -10.939 13.668 11.214 1.00 49.41 214 PRO A O 1
ATOM 1746 N N . ILE A 1 215 ? -10.554 14.480 13.276 1.00 48.47 215 ILE A N 1
ATOM 1747 C CA . ILE A 1 215 ? -9.472 13.577 13.628 1.00 48.47 215 ILE A CA 1
ATOM 1748 C C . ILE A 1 215 ? -9.995 12.142 13.467 1.00 48.47 215 ILE A C 1
ATOM 1750 O O . ILE A 1 215 ? -10.877 11.723 14.216 1.00 48.47 215 ILE A O 1
ATOM 1754 N N . ILE A 1 216 ? -9.452 11.380 12.510 1.00 51.34 216 ILE A N 1
ATOM 1755 C CA . ILE A 1 216 ? -9.677 9.931 12.434 1.00 51.34 216 ILE A CA 1
ATOM 1756 C C . ILE A 1 216 ? -8.828 9.299 13.546 1.00 51.34 216 ILE A C 1
ATOM 1758 O O . ILE A 1 216 ? -7.761 8.735 13.318 1.00 51.34 216 ILE A O 1
ATOM 1762 N N . THR A 1 217 ? -9.262 9.477 14.792 1.00 43.00 217 THR A N 1
ATOM 1763 C CA . THR A 1 217 ? -8.756 8.761 15.964 1.00 43.00 217 THR A CA 1
ATOM 1764 C C . THR A 1 217 ? -9.883 7.890 16.475 1.00 43.00 217 THR A C 1
ATOM 1766 O O . THR A 1 217 ? -10.523 8.194 17.481 1.00 43.00 217 THR A O 1
ATOM 1769 N N . ARG A 1 218 ? -10.127 6.765 15.807 1.00 45.12 218 ARG A N 1
ATOM 1770 C CA . ARG A 1 218 ? -10.409 5.585 16.616 1.00 45.12 218 ARG A CA 1
ATOM 1771 C C . ARG A 1 218 ? -9.059 5.135 17.148 1.00 45.12 218 ARG A C 1
ATOM 1773 O O . ARG A 1 218 ? -8.140 4.911 16.363 1.00 45.12 218 ARG A O 1
ATOM 1780 N N . GLU A 1 219 ? -8.918 5.069 18.470 1.00 39.34 219 GLU A N 1
ATOM 1781 C CA . GLU A 1 219 ? -7.864 4.268 19.087 1.00 39.34 219 GLU A CA 1
ATOM 1782 C C . GLU A 1 219 ? -8.069 2.834 18.592 1.00 39.34 219 GLU A C 1
ATOM 1784 O O . GLU A 1 219 ? -8.882 2.079 19.122 1.00 39.34 219 GLU A O 1
ATOM 1789 N N . LEU A 1 220 ? -7.420 2.490 17.481 1.00 42.97 220 LEU A N 1
ATOM 1790 C CA . LEU A 1 220 ? -7.426 1.130 16.981 1.00 42.97 220 LEU A CA 1
ATOM 1791 C C . LEU A 1 220 ? -6.583 0.314 17.966 1.00 42.97 220 LEU A C 1
ATOM 1793 O O . LEU A 1 220 ? -5.463 0.732 18.282 1.00 42.97 220 LEU A O 1
ATOM 1797 N N . PRO A 1 221 ? -7.113 -0.799 18.502 1.00 37.47 221 PRO A N 1
ATOM 1798 C CA . PRO A 1 221 ? -6.397 -1.596 19.482 1.00 37.47 221 PRO A CA 1
ATOM 1799 C C . PRO A 1 221 ? -5.057 -2.009 18.877 1.00 37.47 221 PRO A C 1
ATOM 1801 O O . PRO A 1 221 ? -5.008 -2.680 17.847 1.00 37.47 221 PRO A O 1
ATOM 1804 N N . LEU A 1 222 ? -3.964 -1.558 19.500 1.00 36.16 222 LEU A N 1
ATOM 1805 C CA . LEU A 1 222 ? -2.623 -1.992 19.128 1.00 36.16 222 LEU A CA 1
ATOM 1806 C C . LEU A 1 222 ? -2.598 -3.528 19.174 1.00 36.16 222 LEU A C 1
ATOM 1808 O O . LEU A 1 222 ? -3.089 -4.096 20.157 1.00 36.16 222 LEU A O 1
ATOM 1812 N N . PRO A 1 223 ? -2.046 -4.211 18.155 1.00 36.06 223 PRO A N 1
ATOM 1813 C CA . PRO A 1 223 ? -1.935 -5.659 18.192 1.00 36.06 223 PRO A CA 1
ATOM 1814 C C . PRO A 1 223 ? -1.165 -6.065 19.451 1.00 36.06 223 PRO A C 1
ATOM 1816 O O . PRO A 1 223 ? -0.120 -5.495 19.783 1.00 36.06 223 PRO A O 1
ATOM 1819 N N . SER A 1 224 ? -1.725 -7.017 20.194 1.00 33.50 224 SER A N 1
ATOM 1820 C CA . SER A 1 224 ? -1.074 -7.604 21.362 1.00 33.50 224 SER A CA 1
ATOM 1821 C C . SER A 1 224 ? 0.301 -8.146 20.967 1.00 33.50 224 SER A C 1
ATOM 1823 O O . SER A 1 224 ? 0.411 -8.859 19.971 1.00 33.50 224 SER A O 1
ATOM 1825 N N . ARG A 1 225 ? 1.312 -7.752 21.752 1.00 34.38 225 ARG A N 1
ATOM 1826 C CA . ARG A 1 225 ? 2.736 -8.098 21.609 1.00 34.38 225 ARG A CA 1
ATOM 1827 C C . ARG A 1 225 ? 3.003 -9.582 21.376 1.00 34.38 225 ARG A C 1
ATOM 1829 O O . ARG A 1 225 ? 2.320 -10.406 22.021 1.00 34.38 225 ARG A O 1
#